Protein AF-A0A6V8H2H2-F1 (afdb_monomer)

InterPro domains:
  IPR002872 Proline dehydrogenase domain [PF01619] (5-237)
  IPR015659 Proline oxidase family [PTHR13914] (4-252)
  IPR029041 FAD-linked oxidoreductase-like [SSF51730] (5-253)

Nearest PDB structures (foldseek):
  4nmc-assembly1_B  TM=8.333E-01  e=9.937E-09  Geobacter sulfurreducens PCA
  4nm9-assembly1_A  TM=7.254E-01  e=2.121E-08  Geobacter sulfurreducens PCA
  5ur2-assembly2_C  TM=7.746E-01  e=1.097E-07  Bdellovibrio bacteriovorus HD100
  4q73-assembly1_A-2  TM=7.259E-01  e=1.937E-07  Bradyrhizobium diazoefficiens USDA 110
  6bsn-assembly1_B-2  TM=7.241E-01  e=1.211E-06  Bradyrhizobium diazoefficiens USDA 110

Solvent-accessible surface area (backbone atoms only — not comparable to full-atom values): 14218 Å² total; per-residue (Å²): 111,67,71,64,49,51,52,51,49,53,53,24,62,79,64,76,40,73,46,77,46,83,67,70,55,78,93,53,33,67,64,50,51,59,52,45,53,54,51,26,50,64,49,5,53,76,36,82,82,39,47,36,32,26,46,42,45,39,28,32,33,71,56,37,41,58,53,51,22,45,52,40,25,52,23,52,76,72,66,26,17,34,27,39,27,42,32,52,69,88,50,78,92,76,49,67,71,87,54,34,50,93,48,70,67,55,22,50,50,41,41,49,38,40,48,51,22,63,57,72,31,30,55,47,95,58,26,47,61,33,94,77,29,90,53,72,69,46,48,60,60,47,26,40,33,47,42,59,81,51,62,65,60,51,50,55,56,47,50,54,50,43,50,32,51,76,67,70,47,86,74,56,58,62,34,42,30,33,52,62,95,46,62,58,65,55,58,49,35,57,70,74,31,63,98,61,97,68,53,56,85,68,45,81,70,46,76,44,68,52,75,89,84,75,55,70,79,78,39,43,70,60,52,52,52,48,55,60,51,51,65,74,36,60,72,54,53,57,55,54,49,50,52,50,51,52,52,51,50,52,56,66,64,67,75,112

pLDDT: mean 90.63, std 11.07, range [40.38, 98.81]

Mean predicted aligned error: 5.54 Å

Organism: Talaromyces pinophilus (NCBI:txid128442)

Sequence (256 aa):
MDAAITKACDAALAKSARLLVDAEEQAVQPGIDDWVMRYQKYCNSQSPGHATMYLTYQAYLKSTPATIAKHLAMAERDGYTLGVKLVRGAYMKIEPRHIIWDVKEDTDACYDGVVEALLTRRYNDMLRPAPESLNKEQVPSVNAIIATHNRDSVQKAHQIRVQQAVNNEPRIELAYAQLQGMADEISCELIQGFSDDKTTAIEQPNVYKLLTWGSVQECMGFLYRRALENTEAVTRTKDSRSAMYAELWRRITRQN

Secondary structure (DSSP, 8-state):
-HHHHHHHHHHHHHTT--EEEPP--TTTHHHHHHHHHHHHHHHHTTSTT--SEEEEEETTBTTHHHHHHHHHHHHHHHT-PEEEEEE--S-TTTS-GGGB-SSHHHHHHHHHHHHHHHHHTB--SSSPPPTT-S-SSB--SEEEEEE---HHHHHHHHHHHHHHHHTT-----EEEEEETTSSHHHHHHHHH-SSSTTSTTT----EEEE---S-HHHHHHHHHHHHHHHHHGGGHHHHHHHHHHHHHHHHHHTT-

Structure (mmCIF, N/CA/C/O backbone):
data_AF-A0A6V8H2H2-F1
#
_entry.id   AF-A0A6V8H2H2-F1
#
loop_
_atom_site.group_PDB
_atom_site.id
_atom_site.type_symbol
_atom_site.label_atom_id
_atom_site.label_alt_id
_atom_site.label_comp_id
_atom_site.label_asym_id
_atom_site.label_entity_id
_atom_site.label_seq_id
_atom_site.pdbx_PDB_ins_code
_atom_site.Cartn_x
_atom_site.Cartn_y
_atom_site.Cartn_z
_atom_site.occupancy
_atom_site.B_iso_or_equiv
_atom_site.auth_seq_id
_atom_site.auth_comp_id
_atom_site.auth_asym_id
_atom_site.auth_atom_id
_atom_site.pdbx_PDB_model_num
ATOM 1 N N . MET A 1 1 ? -4.331 -24.408 7.540 1.00 78.06 1 MET A N 1
ATOM 2 C CA . MET A 1 1 ? -3.738 -23.095 7.214 1.00 78.06 1 MET A CA 1
ATOM 3 C C . MET A 1 1 ? -4.269 -22.034 8.169 1.00 78.06 1 MET A C 1
ATOM 5 O O . MET A 1 1 ? -3.469 -21.475 8.902 1.00 78.06 1 MET A O 1
ATOM 9 N N . ASP A 1 2 ? -5.589 -21.873 8.286 1.00 90.38 2 ASP A N 1
ATOM 10 C CA . ASP A 1 2 ? -6.2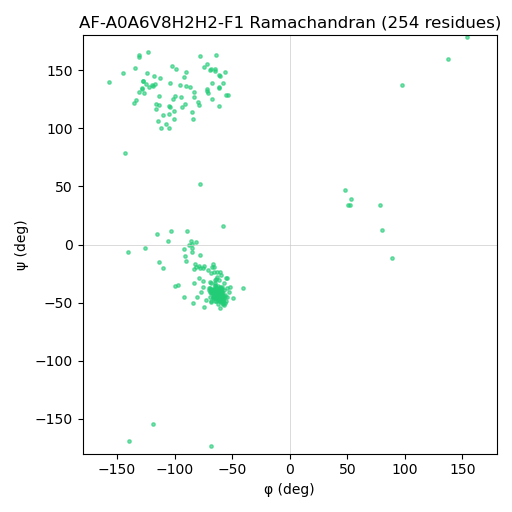32 -20.853 9.136 1.00 90.38 2 ASP A CA 1
ATOM 11 C C . ASP A 1 2 ? -5.719 -20.780 10.582 1.00 90.38 2 ASP A C 1
ATOM 13 O O . ASP A 1 2 ? -5.371 -19.699 11.041 1.00 90.38 2 ASP A O 1
ATOM 17 N N . ALA A 1 3 ? -5.564 -21.912 11.278 1.00 93.44 3 ALA A N 1
ATOM 18 C CA . ALA A 1 3 ? -5.065 -21.920 12.659 1.00 93.44 3 ALA A CA 1
ATOM 19 C C . ALA A 1 3 ? -3.651 -21.321 12.813 1.00 93.44 3 ALA A C 1
ATOM 21 O O . ALA A 1 3 ? -3.367 -20.632 13.791 1.00 93.44 3 ALA A O 1
ATOM 22 N N . ALA A 1 4 ? -2.757 -21.559 11.846 1.00 94.12 4 ALA A N 1
ATOM 23 C CA . ALA A 1 4 ? -1.402 -21.005 11.879 1.00 94.12 4 ALA A CA 1
ATOM 24 C C . ALA A 1 4 ? -1.410 -19.484 11.674 1.00 94.12 4 ALA A C 1
ATOM 26 O O . ALA A 1 4 ? -0.591 -18.767 12.242 1.00 94.12 4 ALA A O 1
ATOM 27 N N . ILE A 1 5 ? -2.363 -19.004 10.883 1.00 93.38 5 ILE A N 1
ATOM 28 C CA . ILE A 1 5 ? -2.481 -17.607 10.484 1.00 93.38 5 ILE A CA 1
ATOM 29 C C . ILE A 1 5 ? -3.137 -16.815 11.599 1.00 93.38 5 ILE A C 1
ATOM 31 O O . ILE A 1 5 ? -2.592 -15.795 11.995 1.00 93.38 5 ILE A O 1
ATOM 35 N N . THR A 1 6 ? -4.212 -17.333 12.195 1.00 95.31 6 THR A N 1
ATOM 36 C CA . THR A 1 6 ? -4.788 -16.765 13.418 1.00 95.31 6 THR A CA 1
ATOM 37 C C . THR A 1 6 ? -3.727 -16.660 14.512 1.00 95.31 6 THR A C 1
ATOM 39 O O . THR A 1 6 ? -3.555 -15.592 15.084 1.00 95.31 6 THR A O 1
ATOM 42 N N . LYS A 1 7 ? -2.907 -17.702 14.715 1.00 97.00 7 LYS A N 1
ATOM 43 C CA . LYS A 1 7 ? -1.787 -17.643 15.666 1.00 97.00 7 LYS A CA 1
ATOM 44 C C . LYS A 1 7 ? -0.779 -16.531 15.333 1.00 97.00 7 LYS A C 1
ATOM 46 O O . LYS A 1 7 ? -0.255 -15.895 16.246 1.00 97.00 7 LYS A O 1
ATOM 51 N N . ALA A 1 8 ? -0.486 -16.298 14.053 1.00 96.19 8 ALA A N 1
ATOM 52 C CA . ALA A 1 8 ? 0.382 -15.202 13.624 1.00 96.19 8 ALA A CA 1
ATOM 53 C C . ALA A 1 8 ? -0.271 -13.827 13.853 1.00 96.19 8 ALA A C 1
ATOM 55 O O . ALA A 1 8 ? 0.397 -12.920 14.346 1.00 96.19 8 ALA A O 1
ATOM 56 N N . CYS A 1 9 ? -1.566 -13.689 13.558 1.00 96.56 9 CYS A N 1
ATOM 57 C CA . CYS A 1 9 ? -2.370 -12.500 13.840 1.00 96.56 9 CYS A CA 1
ATOM 58 C C . CYS A 1 9 ? -2.370 -12.163 15.334 1.00 96.56 9 CYS A C 1
ATOM 60 O O . CYS A 1 9 ? -2.021 -11.046 15.704 1.00 96.56 9 CYS A O 1
ATOM 62 N N . ASP A 1 10 ? -2.668 -13.137 16.192 1.00 96.81 10 ASP A N 1
ATOM 63 C CA . ASP A 1 10 ? -2.703 -12.957 17.646 1.00 96.81 10 ASP A CA 1
ATOM 64 C C . ASP A 1 10 ? -1.325 -12.558 18.187 1.00 96.81 10 ASP A C 1
ATOM 66 O O . ASP A 1 10 ? -1.202 -11.646 19.006 1.00 96.81 10 ASP A O 1
ATOM 70 N N . ALA A 1 11 ? -0.258 -13.192 17.688 1.00 97.62 11 ALA A N 1
ATOM 71 C CA . ALA A 1 11 ? 1.107 -12.836 18.058 1.00 97.62 11 ALA A CA 1
ATOM 72 C C . ALA A 1 11 ? 1.495 -11.424 17.589 1.00 97.62 11 ALA A C 1
ATOM 74 O O . ALA A 1 11 ? 2.243 -10.741 18.290 1.00 97.62 11 ALA A O 1
ATOM 75 N N . ALA A 1 12 ? 1.014 -10.992 16.421 1.00 97.00 12 ALA A N 1
ATOM 76 C CA . ALA A 1 12 ? 1.257 -9.652 15.905 1.00 97.00 12 ALA A CA 1
ATOM 77 C C . ALA A 1 12 ? 0.521 -8.593 16.732 1.00 97.00 12 ALA A C 1
ATOM 79 O O . ALA A 1 12 ? 1.145 -7.618 17.145 1.00 97.00 12 ALA A O 1
ATOM 80 N N . LEU A 1 13 ? -0.753 -8.831 17.058 1.00 95.94 13 LEU A N 1
ATOM 81 C CA . LEU A 1 13 ? -1.551 -7.973 17.936 1.00 95.94 13 LEU A CA 1
ATOM 82 C C . LEU A 1 13 ? -0.902 -7.833 19.318 1.00 95.94 13 LEU A C 1
ATOM 84 O O . LEU A 1 13 ? -0.666 -6.720 19.777 1.00 95.94 13 LEU A O 1
ATOM 88 N N . ALA A 1 14 ? -0.519 -8.950 19.945 1.00 96.69 14 ALA A N 1
ATOM 89 C CA . ALA A 1 14 ? 0.102 -8.952 21.271 1.00 96.69 14 ALA A CA 1
ATOM 90 C C . ALA A 1 14 ? 1.457 -8.221 21.325 1.00 96.69 14 ALA A C 1
ATOM 92 O O . ALA A 1 14 ? 1.886 -7.791 22.394 1.00 96.69 14 ALA A O 1
ATOM 93 N N . LYS A 1 15 ? 2.151 -8.106 20.186 1.00 96.38 15 LYS A N 1
ATOM 94 C CA . LYS A 1 15 ? 3.469 -7.461 20.074 1.00 96.38 15 LYS A CA 1
ATOM 95 C C . LYS A 1 15 ? 3.419 -6.090 19.402 1.00 96.38 15 LYS A C 1
ATOM 97 O O . LYS A 1 15 ? 4.479 -5.521 19.150 1.00 96.38 15 LYS A O 1
ATOM 102 N N . SER A 1 16 ? 2.231 -5.593 19.055 1.00 93.25 16 SER A N 1
ATOM 103 C CA . SER A 1 16 ? 2.058 -4.391 18.229 1.00 93.25 16 SER A CA 1
ATOM 104 C C . SER A 1 16 ? 2.888 -4.430 16.934 1.00 93.25 16 SER A C 1
ATOM 106 O O . SER A 1 16 ? 3.408 -3.414 16.473 1.00 93.25 16 SER A O 1
ATOM 108 N N . ALA A 1 17 ? 3.051 -5.622 16.354 1.00 94.81 17 ALA A N 1
ATOM 109 C CA . ALA A 1 17 ? 3.764 -5.828 15.101 1.00 94.81 17 ALA A CA 1
ATOM 110 C C . ALA A 1 17 ? 2.799 -5.718 13.916 1.00 94.81 17 ALA A C 1
ATOM 112 O O . ALA A 1 17 ? 1.632 -6.087 14.018 1.00 94.81 17 ALA A O 1
ATOM 113 N N . ARG A 1 18 ? 3.296 -5.249 12.768 1.00 95.38 18 ARG A N 1
ATOM 114 C CA . ARG A 1 18 ? 2.511 -5.170 11.530 1.00 95.38 18 ARG A CA 1
ATOM 115 C C . ARG A 1 18 ? 2.745 -6.407 10.664 1.00 95.38 18 ARG A C 1
ATOM 117 O O . ARG A 1 18 ? 3.883 -6.840 10.496 1.00 95.38 18 ARG A O 1
ATOM 124 N N . LEU A 1 19 ? 1.675 -6.945 10.088 1.00 96.88 19 LEU A N 1
ATOM 125 C CA . LEU A 1 19 ? 1.700 -8.041 9.123 1.00 96.88 19 LEU A CA 1
ATOM 126 C C . LEU A 1 19 ? 1.459 -7.478 7.725 1.00 96.88 19 LEU A C 1
ATOM 128 O O . LEU A 1 19 ? 0.411 -6.893 7.456 1.00 96.88 19 LEU A O 1
ATOM 132 N N . LEU A 1 20 ? 2.435 -7.653 6.839 1.00 96.12 20 LEU A N 1
ATOM 133 C CA . LEU A 1 20 ? 2.373 -7.175 5.461 1.00 96.12 20 LEU A CA 1
ATOM 134 C C . LEU A 1 20 ? 2.237 -8.385 4.549 1.00 96.12 20 LEU A C 1
ATOM 136 O O . LEU A 1 20 ? 3.177 -9.170 4.445 1.00 96.12 20 LEU A O 1
ATOM 140 N N . VAL A 1 21 ? 1.078 -8.546 3.916 1.00 96.44 21 VAL A N 1
ATOM 141 C CA . VAL A 1 21 ? 0.869 -9.643 2.968 1.00 96.44 21 VAL A CA 1
ATOM 142 C C . VAL A 1 21 ? 1.254 -9.156 1.584 1.00 96.44 21 VAL A C 1
ATOM 144 O O . VAL A 1 21 ? 0.740 -8.137 1.114 1.00 96.44 21 VAL A O 1
ATOM 147 N N . ASP A 1 22 ? 2.213 -9.838 0.968 1.00 94.69 22 ASP A N 1
ATOM 148 C CA . ASP A 1 22 ? 2.686 -9.498 -0.367 1.00 94.69 22 ASP A CA 1
ATOM 149 C C . ASP A 1 22 ? 1.621 -9.791 -1.423 1.00 94.69 22 ASP A C 1
ATOM 151 O O . ASP A 1 22 ? 0.773 -10.668 -1.271 1.00 94.69 22 ASP A O 1
ATOM 155 N N . ALA A 1 23 ? 1.672 -9.002 -2.490 1.00 96.12 23 ALA A N 1
ATOM 156 C CA . ALA A 1 23 ? 0.897 -9.250 -3.688 1.00 96.12 23 ALA A CA 1
ATOM 157 C C . ALA A 1 23 ? 1.735 -10.092 -4.657 1.00 96.12 23 ALA A C 1
ATOM 159 O O . ALA A 1 23 ? 2.955 -9.910 -4.746 1.00 96.12 23 ALA A O 1
ATOM 160 N N . GLU A 1 24 ? 1.075 -10.984 -5.380 1.00 95.25 24 GLU A N 1
ATOM 161 C CA . GLU A 1 24 ? 1.670 -11.894 -6.360 1.00 95.25 24 GLU A CA 1
ATOM 162 C C . GLU A 1 24 ? 1.075 -11.631 -7.753 1.00 95.25 24 GLU A C 1
ATOM 164 O O . GLU A 1 24 ? 0.666 -10.503 -8.050 1.00 95.25 24 GLU A O 1
ATOM 169 N N . GLU A 1 25 ? 1.075 -12.620 -8.643 1.00 95.12 25 GLU A N 1
ATOM 170 C CA . GLU A 1 25 ? 0.453 -12.488 -9.958 1.00 95.12 25 GLU A CA 1
ATOM 171 C C . GLU A 1 25 ? -1.069 -12.316 -9.859 1.00 95.12 25 GLU A C 1
ATOM 173 O O . GLU A 1 25 ? -1.741 -12.902 -9.001 1.00 95.12 25 GLU A O 1
ATOM 178 N N . GLN A 1 26 ? -1.657 -11.587 -10.808 1.00 95.94 26 GLN A N 1
ATOM 179 C CA . GLN A 1 26 ? -3.096 -11.324 -10.836 1.00 95.94 26 GLN A CA 1
ATOM 180 C C . GLN A 1 26 ? -3.933 -12.608 -10.939 1.00 95.94 26 GLN A C 1
ATOM 182 O O . GLN A 1 26 ? -5.086 -12.629 -10.512 1.00 95.94 26 GLN A O 1
ATOM 187 N N . ALA A 1 27 ? -3.359 -13.695 -11.461 1.00 95.75 27 ALA A N 1
ATOM 188 C CA . ALA A 1 27 ? -4.009 -15.002 -11.521 1.00 95.75 27 ALA A CA 1
ATOM 189 C C . ALA A 1 27 ? -4.362 -15.572 -10.132 1.00 95.75 27 ALA A C 1
ATOM 191 O O . ALA A 1 27 ? -5.345 -16.303 -10.011 1.00 95.75 27 ALA A O 1
ATOM 192 N N . VAL A 1 28 ? -3.586 -15.241 -9.092 1.00 96.19 28 VAL A N 1
ATOM 193 C CA . VAL A 1 28 ? -3.800 -15.714 -7.711 1.00 96.19 28 VAL A CA 1
ATOM 194 C C . VAL A 1 28 ? -4.258 -14.605 -6.764 1.00 96.19 28 VAL A C 1
ATOM 196 O O . VAL A 1 28 ? -4.863 -14.896 -5.729 1.00 96.19 28 VAL A O 1
ATOM 199 N N . GLN A 1 29 ? -4.028 -13.341 -7.130 1.00 97.19 29 GLN A N 1
ATOM 200 C CA . GLN A 1 29 ? -4.295 -12.180 -6.283 1.00 97.19 29 GLN A CA 1
ATOM 201 C C . GLN A 1 29 ? -5.723 -12.117 -5.711 1.00 97.19 29 GLN A C 1
ATOM 203 O O . GLN A 1 29 ? -5.832 -11.850 -4.520 1.00 97.19 29 GLN A O 1
ATOM 208 N N . PRO A 1 30 ? -6.814 -12.434 -6.444 1.00 96.38 30 PRO A N 1
ATOM 209 C CA . PRO A 1 30 ? -8.162 -12.406 -5.866 1.00 96.38 30 PRO A CA 1
ATOM 210 C C . PRO A 1 30 ? -8.336 -13.335 -4.655 1.00 96.38 30 PRO A C 1
ATOM 212 O O . PRO A 1 30 ? -9.010 -12.981 -3.691 1.00 96.38 30 PRO A O 1
ATOM 215 N N . GLY A 1 31 ? -7.694 -14.509 -4.676 1.00 96.94 31 GLY A N 1
ATOM 216 C CA . GLY A 1 31 ? -7.726 -15.440 -3.546 1.00 96.94 31 GLY A CA 1
ATOM 217 C C . GLY A 1 31 ? -6.937 -14.922 -2.343 1.00 96.94 31 GLY A C 1
ATOM 218 O O . GLY A 1 31 ? -7.371 -15.092 -1.203 1.00 96.94 31 GLY A O 1
ATOM 219 N N . ILE A 1 32 ? -5.806 -14.254 -2.598 1.00 96.88 32 ILE A N 1
ATOM 220 C CA . ILE A 1 32 ? -5.022 -13.568 -1.564 1.00 96.88 32 ILE A CA 1
ATOM 221 C C . ILE A 1 32 ? -5.851 -12.422 -0.975 1.00 96.88 32 ILE A C 1
ATOM 223 O O . ILE A 1 32 ? -5.988 -12.349 0.240 1.00 96.88 32 ILE A O 1
ATOM 227 N N . ASP A 1 33 ? -6.456 -11.578 -1.809 1.00 97.31 33 ASP A N 1
ATOM 228 C CA . ASP A 1 33 ? -7.261 -10.428 -1.396 1.00 97.31 33 ASP A CA 1
ATOM 229 C C . ASP A 1 33 ? -8.412 -10.848 -0.475 1.00 97.31 33 ASP A C 1
ATOM 231 O O . ASP A 1 33 ? -8.523 -10.333 0.638 1.00 97.31 33 ASP A O 1
ATOM 235 N N . ASP A 1 34 ? -9.228 -11.826 -0.881 1.00 96.38 34 ASP A N 1
ATOM 236 C CA . ASP A 1 34 ? -10.355 -12.323 -0.079 1.00 96.38 34 ASP A CA 1
ATOM 237 C C . ASP A 1 34 ? -9.898 -12.857 1.286 1.00 96.38 34 ASP A C 1
ATOM 239 O O . ASP A 1 34 ? -10.533 -12.630 2.326 1.00 96.38 34 ASP A O 1
ATOM 243 N N . TRP A 1 35 ? -8.772 -13.568 1.290 1.00 95.50 35 TRP A N 1
ATOM 244 C CA . TRP A 1 35 ? -8.181 -14.122 2.496 1.00 95.50 35 TRP A CA 1
ATOM 245 C C . TRP A 1 35 ? -7.642 -13.016 3.411 1.00 95.50 35 TRP A C 1
ATOM 247 O O . TRP A 1 35 ? -8.008 -12.964 4.587 1.00 95.50 35 TRP A O 1
ATOM 257 N N . VAL A 1 36 ? -6.863 -12.071 2.883 1.00 96.94 36 VAL A N 1
ATOM 258 C CA . VAL A 1 36 ? -6.331 -10.941 3.655 1.00 96.94 36 VAL A CA 1
ATOM 259 C C . VAL A 1 36 ? -7.453 -10.058 4.178 1.00 96.94 36 VAL A C 1
ATOM 261 O O . VAL A 1 36 ? -7.400 -9.649 5.331 1.00 96.94 36 VAL A O 1
ATOM 264 N N . MET A 1 37 ? -8.505 -9.796 3.402 1.00 97.75 37 MET A N 1
ATOM 265 C CA . MET A 1 37 ? -9.630 -8.975 3.853 1.00 97.75 37 MET A CA 1
ATOM 266 C C . MET A 1 37 ? -10.344 -9.584 5.066 1.00 97.75 37 MET A C 1
ATOM 268 O O . MET A 1 37 ? -10.685 -8.858 6.003 1.00 97.75 37 MET A O 1
ATOM 272 N N . ARG A 1 38 ? -10.480 -10.917 5.119 1.00 96.75 38 ARG A N 1
ATOM 273 C CA . ARG A 1 38 ? -10.995 -11.627 6.301 1.00 96.75 38 ARG A CA 1
ATOM 274 C C . ARG A 1 38 ? -10.124 -11.389 7.538 1.00 96.75 38 ARG A C 1
ATOM 276 O O . ARG A 1 38 ? -10.653 -11.083 8.607 1.00 96.75 38 ARG A O 1
ATOM 283 N N . TYR A 1 39 ? -8.805 -11.515 7.404 1.00 96.75 39 TYR A N 1
ATOM 284 C CA . TYR A 1 39 ? -7.880 -11.360 8.532 1.00 96.75 39 TYR A CA 1
ATOM 285 C C . TYR A 1 39 ? -7.610 -9.899 8.901 1.00 96.75 39 TYR A C 1
ATOM 287 O O . TYR A 1 39 ? -7.414 -9.606 10.075 1.00 96.75 39 TYR A O 1
ATOM 295 N N . GLN A 1 40 ? -7.691 -8.961 7.957 1.00 96.69 40 GLN A N 1
ATOM 296 C CA . GLN A 1 40 ? -7.687 -7.531 8.262 1.00 96.69 40 GLN A CA 1
ATOM 297 C C . GLN A 1 40 ? -8.891 -7.157 9.108 1.00 96.69 40 GLN A C 1
ATOM 299 O O . GLN A 1 40 ? -8.716 -6.466 10.105 1.00 96.69 40 GLN A O 1
ATOM 304 N N . LYS A 1 41 ? -10.089 -7.657 8.779 1.00 97.00 41 LYS A N 1
ATOM 305 C CA . LYS A 1 41 ? -11.254 -7.469 9.646 1.00 97.00 41 LYS A CA 1
ATOM 306 C C . LYS A 1 41 ? -10.993 -8.043 11.040 1.00 97.00 41 LYS A C 1
ATOM 308 O O . LYS A 1 41 ? -11.224 -7.349 12.022 1.00 97.00 41 LYS A O 1
ATOM 313 N N . TYR A 1 42 ? -10.475 -9.269 11.141 1.00 96.25 42 TYR A N 1
ATOM 314 C CA . TYR A 1 42 ? -10.158 -9.894 12.432 1.00 96.25 42 TYR A CA 1
ATOM 315 C C . TYR A 1 42 ? -9.153 -9.080 13.266 1.00 96.25 42 TYR A C 1
ATOM 317 O O . TYR A 1 42 ? -9.414 -8.806 14.435 1.00 96.25 42 TYR A O 1
ATOM 325 N N . CYS A 1 43 ? -8.026 -8.673 12.680 1.00 96.56 43 CYS A N 1
ATOM 326 C CA . CYS A 1 43 ? -6.969 -7.949 13.384 1.00 96.56 43 CYS A CA 1
ATOM 327 C C . CYS A 1 43 ? -7.353 -6.493 13.661 1.00 96.56 43 CYS A C 1
ATOM 329 O O . CYS A 1 43 ? -7.303 -6.033 14.796 1.00 96.56 43 CYS A O 1
ATOM 331 N N . ASN A 1 44 ? -7.746 -5.757 12.622 1.00 97.19 44 ASN A N 1
ATOM 332 C CA . ASN A 1 44 ? -7.855 -4.301 12.682 1.00 97.19 44 ASN A CA 1
ATOM 333 C C . ASN A 1 44 ? -9.140 -3.847 13.399 1.00 97.19 44 ASN A C 1
ATOM 335 O O . ASN A 1 44 ? -9.195 -2.721 13.884 1.00 97.19 44 ASN A O 1
ATOM 339 N N . SER A 1 45 ? -10.156 -4.713 13.544 1.00 95.94 45 SER A N 1
ATOM 340 C CA . SER A 1 45 ? -11.325 -4.407 14.396 1.00 95.94 45 SER A CA 1
ATOM 341 C C . SER A 1 45 ? -10.970 -4.342 15.887 1.00 95.94 45 SER A C 1
ATOM 343 O O . SER A 1 45 ? -11.718 -3.766 16.670 1.00 95.94 45 SER A O 1
ATOM 345 N N . GLN A 1 46 ? -9.839 -4.924 16.298 1.00 93.88 46 GLN A N 1
ATOM 346 C CA . GLN A 1 46 ? -9.390 -4.926 17.695 1.00 93.88 46 GLN A CA 1
ATOM 347 C C . GLN A 1 46 ? -8.611 -3.656 18.066 1.00 93.88 46 GLN A C 1
ATOM 349 O O . GLN A 1 46 ? -8.254 -3.465 19.226 1.00 93.88 46 GLN A O 1
ATOM 354 N N . SER A 1 47 ? -8.312 -2.781 17.101 1.00 90.12 47 SER A N 1
ATOM 355 C CA . SER A 1 47 ? -7.540 -1.553 17.321 1.00 90.12 47 SER A CA 1
ATOM 356 C C . SER A 1 47 ? -8.082 -0.411 16.454 1.00 90.12 47 SER A C 1
ATOM 358 O O . SER A 1 47 ? -7.506 -0.100 15.412 1.00 90.12 47 SER A O 1
ATOM 360 N N . PRO A 1 48 ? -9.200 0.229 16.852 1.00 90.00 48 PRO A N 1
ATOM 361 C CA . PRO A 1 48 ? -9.804 1.311 16.079 1.00 90.00 48 PRO A CA 1
ATOM 362 C C . PRO A 1 48 ? -8.801 2.425 15.752 1.00 90.00 48 PRO A C 1
ATOM 364 O O . PRO A 1 48 ? -8.128 2.939 16.641 1.00 90.00 48 PRO A O 1
ATOM 367 N N . GLY A 1 49 ? -8.711 2.807 14.476 1.00 92.88 49 GLY A N 1
ATOM 368 C CA . GLY A 1 49 ? -7.770 3.826 13.995 1.00 92.88 49 GLY A CA 1
ATOM 369 C C . GLY A 1 49 ? -6.394 3.288 13.589 1.00 92.88 49 GLY A C 1
ATOM 370 O O . GLY A 1 49 ? -5.653 4.014 12.922 1.00 92.88 49 GLY A O 1
ATOM 371 N N . HIS A 1 50 ? -6.088 2.028 13.916 1.00 94.94 50 HIS A N 1
ATOM 372 C CA . HIS A 1 50 ? -4.806 1.384 13.652 1.00 94.94 50 HIS A CA 1
ATOM 373 C C . HIS A 1 50 ? -4.978 0.121 12.797 1.00 94.94 50 HIS A C 1
ATOM 375 O O . HIS A 1 50 ? -5.840 -0.721 13.046 1.00 94.94 50 HIS A O 1
ATOM 381 N N . ALA A 1 51 ? -4.119 -0.049 11.797 1.00 96.94 51 ALA A N 1
ATOM 382 C CA . ALA A 1 51 ? -4.028 -1.280 11.027 1.00 96.94 51 ALA A CA 1
ATOM 383 C C . ALA A 1 51 ? -2.832 -2.117 11.492 1.00 96.94 51 ALA A C 1
ATOM 385 O O . ALA A 1 51 ? -1.682 -1.664 11.485 1.00 96.94 51 ALA A O 1
ATOM 386 N N . THR A 1 52 ? -3.112 -3.370 11.847 1.00 97.19 52 THR A N 1
ATOM 387 C CA . THR A 1 52 ? -2.117 -4.403 12.150 1.00 97.19 52 THR A CA 1
ATOM 388 C C . THR A 1 52 ? -1.781 -5.193 10.895 1.00 97.19 52 THR A C 1
ATOM 390 O O . THR A 1 52 ? -0.609 -5.426 10.616 1.00 97.19 52 THR A O 1
ATOM 393 N N . MET A 1 53 ? -2.789 -5.592 10.118 1.00 97.62 53 MET A N 1
ATOM 394 C CA . MET A 1 53 ? -2.592 -6.293 8.852 1.00 97.62 53 MET A CA 1
ATOM 395 C C . MET A 1 53 ? -2.819 -5.350 7.671 1.00 97.62 53 MET A C 1
ATOM 397 O O . MET A 1 53 ? -3.741 -4.534 7.706 1.00 97.62 53 MET A O 1
ATOM 401 N N . TYR A 1 54 ? -1.961 -5.483 6.657 1.00 98.44 54 TYR A N 1
ATOM 402 C CA . TYR A 1 54 ? -1.955 -4.689 5.432 1.00 98.44 54 TYR A CA 1
ATOM 403 C C . TYR A 1 54 ? -1.982 -5.605 4.211 1.00 98.44 54 TYR A C 1
ATOM 405 O O . TYR A 1 54 ? -1.146 -6.507 4.084 1.00 98.44 54 TYR A O 1
ATOM 413 N N . LEU A 1 55 ? -2.895 -5.314 3.287 1.00 98.50 55 LEU A N 1
ATOM 414 C CA . LEU A 1 55 ? -2.911 -5.890 1.947 1.00 98.50 55 LEU A CA 1
ATOM 415 C C . LEU A 1 55 ? -2.019 -5.069 1.012 1.00 98.50 55 LEU A C 1
ATOM 417 O O . LEU A 1 55 ? -2.081 -3.837 1.015 1.00 98.50 55 LEU A O 1
ATOM 421 N N . THR A 1 56 ? -1.204 -5.744 0.201 1.00 98.62 56 THR A N 1
ATOM 422 C CA . THR A 1 56 ? -0.421 -5.083 -0.845 1.00 98.62 56 THR A CA 1
ATOM 423 C C . THR A 1 56 ? -1.262 -4.881 -2.108 1.00 98.62 56 THR A C 1
ATOM 425 O O . THR A 1 56 ? -1.798 -5.834 -2.657 1.00 98.62 56 THR A O 1
ATOM 428 N N . TYR A 1 57 ? -1.329 -3.649 -2.606 1.00 98.75 57 TYR A N 1
ATOM 429 C CA . TYR A 1 57 ? -1.990 -3.273 -3.855 1.00 98.75 57 TYR A CA 1
ATOM 430 C C . TYR A 1 57 ? -0.957 -2.817 -4.879 1.00 98.75 57 TYR A C 1
ATOM 432 O O . TYR A 1 57 ? 0.020 -2.146 -4.532 1.00 98.75 57 TYR A O 1
ATOM 440 N N . GLN A 1 58 ? -1.186 -3.147 -6.148 1.00 98.56 58 GLN A N 1
ATOM 441 C CA . GLN A 1 58 ? -0.214 -2.924 -7.213 1.00 98.56 58 GLN A CA 1
ATOM 442 C C . GLN A 1 58 ? -0.735 -1.893 -8.230 1.00 98.56 58 GLN A C 1
ATOM 444 O O . GLN A 1 58 ? -1.618 -2.187 -9.033 1.00 98.56 58 GLN A O 1
ATOM 449 N N . ALA A 1 59 ? -0.196 -0.675 -8.212 1.00 98.50 59 ALA A N 1
ATOM 450 C CA . ALA A 1 59 ? -0.700 0.465 -8.987 1.00 98.50 59 ALA A CA 1
ATOM 451 C C . ALA A 1 59 ? -0.564 0.323 -10.515 1.00 98.50 59 ALA A C 1
ATOM 453 O O . ALA A 1 59 ? -1.232 1.041 -11.251 1.00 98.50 59 ALA A O 1
ATOM 454 N N . TYR A 1 60 ? 0.262 -0.604 -11.004 1.00 97.81 60 TYR A N 1
ATOM 455 C CA . TYR A 1 60 ? 0.374 -0.913 -12.433 1.00 97.81 60 TYR A CA 1
ATOM 456 C C . TYR A 1 60 ? -0.897 -1.525 -13.040 1.00 97.81 60 TYR A C 1
ATOM 458 O O . TYR A 1 60 ? -1.056 -1.481 -14.259 1.00 97.81 60 TYR A O 1
ATOM 466 N N . LEU A 1 61 ? -1.795 -2.085 -12.219 1.00 98.38 61 LEU A N 1
ATOM 467 C CA . LEU A 1 61 ? -3.072 -2.636 -12.668 1.00 98.38 61 LEU A CA 1
ATOM 468 C C . LEU A 1 61 ? -4.109 -1.521 -12.792 1.00 98.38 61 LEU A C 1
ATOM 470 O O . LEU A 1 61 ? -4.356 -0.779 -11.838 1.00 98.38 61 LEU A O 1
ATOM 474 N N . LYS A 1 62 ? -4.808 -1.488 -13.930 1.00 98.44 62 LYS A N 1
ATOM 475 C CA . LYS A 1 62 ? -5.911 -0.548 -14.195 1.00 98.44 62 LYS A CA 1
ATOM 476 C C . LYS A 1 62 ? -7.062 -0.695 -13.186 1.00 98.44 62 LYS A C 1
ATOM 478 O O . LYS A 1 62 ? -7.792 0.258 -12.934 1.00 98.44 62 LYS A O 1
ATOM 483 N N . SER A 1 63 ? -7.223 -1.878 -12.587 1.00 98.06 63 SER A N 1
ATOM 484 C CA . SER A 1 63 ? -8.280 -2.181 -11.612 1.00 98.06 63 SER A CA 1
ATOM 485 C C . SER A 1 63 ? -7.975 -1.730 -10.182 1.00 98.06 63 SER A C 1
ATOM 487 O O . SER A 1 63 ? -8.896 -1.661 -9.372 1.00 98.06 63 SER A O 1
ATOM 489 N N . THR A 1 64 ? -6.716 -1.429 -9.846 1.00 98.62 64 THR A N 1
ATOM 490 C CA . THR A 1 64 ? -6.291 -1.206 -8.454 1.00 98.62 64 THR A CA 1
ATOM 491 C C . THR A 1 64 ? -7.080 -0.118 -7.724 1.00 98.62 64 THR A C 1
ATOM 493 O O . THR A 1 64 ? -7.512 -0.388 -6.601 1.00 98.62 64 THR A O 1
ATOM 496 N N . PRO A 1 65 ? -7.350 1.066 -8.310 1.00 98.69 65 PRO A N 1
ATOM 497 C CA . PRO A 1 65 ? -8.150 2.073 -7.618 1.00 98.69 65 PRO A CA 1
ATOM 498 C C . PRO A 1 65 ? -9.564 1.586 -7.278 1.00 98.69 65 PRO A C 1
ATOM 500 O O . PRO A 1 65 ? -10.037 1.803 -6.165 1.00 98.69 65 PRO A O 1
ATOM 503 N N . ALA A 1 66 ? -10.214 0.856 -8.191 1.00 98.50 66 ALA A N 1
ATOM 504 C CA . ALA A 1 66 ? -11.540 0.291 -7.952 1.00 98.50 66 ALA A CA 1
ATOM 505 C C . ALA A 1 66 ? -11.517 -0.793 -6.858 1.00 98.50 66 ALA A C 1
ATOM 507 O O . ALA A 1 66 ? -12.406 -0.828 -6.007 1.00 98.50 66 ALA A O 1
ATOM 508 N N . THR A 1 67 ? -10.482 -1.640 -6.832 1.00 98.56 67 THR A N 1
ATOM 509 C CA . THR A 1 67 ? -10.301 -2.642 -5.770 1.00 98.56 67 THR A CA 1
ATOM 510 C C . THR A 1 67 ? -10.111 -1.980 -4.404 1.00 98.56 67 THR A C 1
ATOM 512 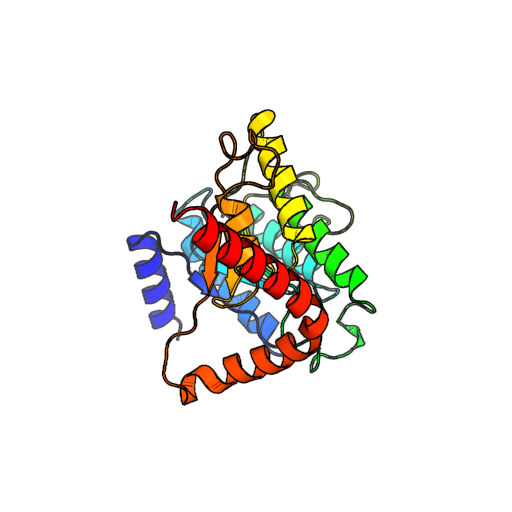O O . THR A 1 67 ? -10.771 -2.367 -3.439 1.00 98.56 67 THR A O 1
ATOM 515 N N . ILE A 1 68 ? -9.266 -0.945 -4.313 1.00 98.75 68 ILE A N 1
ATOM 516 C CA . ILE A 1 68 ? -9.064 -0.186 -3.069 1.00 98.75 68 ILE A CA 1
ATOM 517 C C . ILE A 1 68 ? -10.382 0.455 -2.621 1.00 98.75 68 ILE A C 1
ATOM 519 O O . ILE A 1 68 ? -10.742 0.333 -1.454 1.00 98.75 68 ILE A O 1
ATOM 523 N N . ALA A 1 69 ? -11.131 1.083 -3.532 1.00 98.69 69 ALA A N 1
ATOM 524 C CA . ALA A 1 69 ? -12.419 1.703 -3.221 1.00 98.69 69 ALA A CA 1
ATOM 525 C C . ALA A 1 69 ? -13.439 0.700 -2.656 1.00 98.69 69 ALA A C 1
ATOM 527 O O . ALA A 1 69 ? -14.086 0.976 -1.644 1.00 98.69 69 ALA A O 1
ATOM 528 N N . LYS A 1 70 ? -13.536 -0.492 -3.258 1.00 98.44 70 LYS A N 1
ATOM 529 C CA . LYS A 1 70 ? -14.377 -1.587 -2.756 1.00 98.44 70 LYS A CA 1
ATOM 530 C C . LYS A 1 70 ? -13.958 -2.010 -1.347 1.00 98.44 70 LYS A C 1
ATOM 532 O O . LYS A 1 70 ? -14.794 -2.132 -0.455 1.00 98.44 70 LYS A O 1
ATOM 537 N N . HIS A 1 71 ? -12.662 -2.214 -1.116 1.00 98.56 71 HIS A N 1
ATOM 538 C CA . HIS A 1 71 ? -12.155 -2.630 0.194 1.00 98.56 71 HIS A CA 1
ATOM 539 C C . HIS A 1 71 ? -12.306 -1.541 1.266 1.00 98.56 71 HIS A C 1
ATOM 541 O O . HIS A 1 71 ? -12.573 -1.867 2.422 1.00 98.56 71 HIS A O 1
ATOM 547 N N . LEU A 1 72 ? -12.204 -0.263 0.890 1.00 98.56 72 LEU A N 1
ATOM 548 C CA . LEU A 1 72 ? -12.519 0.875 1.756 1.00 98.56 72 LEU A CA 1
ATOM 549 C C . LEU A 1 72 ? -13.994 0.858 2.167 1.00 98.56 72 LEU A C 1
ATOM 551 O O . LEU A 1 72 ? -14.284 0.959 3.356 1.00 98.56 72 LEU A O 1
ATOM 555 N N . ALA A 1 73 ? -14.916 0.667 1.220 1.00 98.19 73 ALA A N 1
ATOM 556 C CA . ALA A 1 73 ? -16.346 0.574 1.516 1.00 98.19 73 ALA A CA 1
ATOM 557 C C . ALA A 1 73 ? -16.683 -0.633 2.409 1.00 98.19 73 ALA A C 1
ATOM 559 O O . ALA A 1 73 ? -17.480 -0.524 3.340 1.00 98.19 73 ALA A O 1
ATOM 560 N N . MET A 1 74 ? -16.036 -1.780 2.175 1.00 97.75 74 MET A N 1
ATOM 561 C CA . MET A 1 74 ? -16.164 -2.955 3.043 1.00 97.75 74 MET A CA 1
ATOM 562 C C . MET A 1 74 ? -15.690 -2.662 4.471 1.00 97.75 74 MET A C 1
ATOM 564 O O . MET A 1 74 ? -16.389 -3.009 5.420 1.00 97.75 74 MET A O 1
ATOM 568 N N . ALA A 1 75 ? -14.533 -2.012 4.624 1.00 97.44 75 ALA A N 1
ATOM 569 C CA . ALA A 1 75 ? -13.982 -1.651 5.928 1.00 97.44 75 ALA A CA 1
ATOM 570 C C . ALA A 1 75 ? -14.842 -0.614 6.664 1.00 97.44 75 ALA A C 1
ATOM 572 O O . ALA A 1 75 ? -15.043 -0.728 7.871 1.00 97.44 75 ALA A O 1
ATOM 573 N N . GLU A 1 76 ? -15.405 0.351 5.931 1.00 96.50 76 GLU A N 1
ATOM 574 C CA . GLU A 1 76 ? -16.346 1.341 6.456 1.00 96.50 76 GLU A CA 1
ATOM 575 C C . GLU A 1 76 ? -17.617 0.678 6.994 1.00 96.50 76 GLU A C 1
ATOM 577 O O . GLU A 1 76 ? -17.997 0.907 8.141 1.00 96.50 76 GLU A O 1
ATOM 582 N N . ARG A 1 77 ? -18.241 -0.192 6.191 1.00 96.50 77 ARG A N 1
ATOM 583 C CA . ARG A 1 77 ? -19.458 -0.919 6.570 1.00 96.50 77 ARG A CA 1
ATOM 584 C C . ARG A 1 77 ? -19.241 -1.824 7.781 1.00 96.50 77 ARG A C 1
ATOM 586 O O . ARG A 1 77 ? -20.121 -1.947 8.627 1.00 96.50 77 ARG A O 1
ATOM 593 N N . ASP A 1 78 ? -18.087 -2.477 7.840 1.00 95.69 78 ASP A N 1
ATOM 594 C CA . ASP A 1 78 ? -17.772 -3.468 8.865 1.00 95.69 78 ASP A CA 1
ATOM 595 C C . ASP A 1 78 ? -17.057 -2.859 10.092 1.00 95.69 78 ASP A C 1
ATOM 597 O O . ASP A 1 78 ? -16.820 -3.574 11.065 1.00 95.69 78 ASP A O 1
ATOM 601 N N . GLY A 1 79 ? -16.742 -1.558 10.068 1.00 95.75 79 GLY A N 1
ATOM 602 C CA . GLY A 1 79 ? -16.278 -0.786 11.223 1.00 95.75 79 GLY A CA 1
ATOM 603 C C . GLY A 1 79 ? -14.807 -0.965 11.614 1.00 95.75 79 GLY A C 1
ATOM 604 O O . GLY A 1 79 ? -14.500 -0.910 12.803 1.00 95.75 79 GLY A O 1
ATOM 605 N N . TYR A 1 80 ? -13.888 -1.166 10.662 1.00 97.38 80 TYR A N 1
ATOM 606 C CA . TYR A 1 80 ? -12.450 -1.320 10.951 1.00 97.38 80 TYR A CA 1
ATOM 607 C C . TYR A 1 80 ? -11.551 -0.440 10.070 1.00 97.38 80 TYR A C 1
ATOM 609 O O . TYR A 1 80 ? -11.958 0.043 9.016 1.00 97.38 80 TYR A O 1
ATOM 617 N N . THR A 1 81 ? -10.303 -0.222 10.498 1.00 98.19 81 THR A N 1
ATOM 618 C CA . THR A 1 81 ? -9.304 0.532 9.722 1.00 98.19 81 THR A CA 1
ATOM 619 C C . THR A 1 81 ? -8.682 -0.348 8.638 1.00 98.19 81 THR A C 1
ATOM 621 O O . THR A 1 81 ? -8.094 -1.392 8.933 1.00 98.19 81 THR A O 1
ATOM 624 N N . LEU A 1 82 ? -8.780 0.063 7.372 1.00 98.56 82 LEU A N 1
ATOM 625 C CA . LEU A 1 82 ? -8.157 -0.663 6.264 1.00 98.56 82 LEU A CA 1
ATOM 626 C C . LEU A 1 82 ? -6.629 -0.490 6.296 1.00 98.56 82 LEU A C 1
ATOM 628 O O . LEU A 1 82 ? -6.134 0.632 6.393 1.00 98.56 82 LEU A O 1
ATOM 632 N N . GLY A 1 83 ? -5.878 -1.586 6.175 1.00 98.56 83 GLY A N 1
ATOM 633 C CA . GLY A 1 83 ? -4.432 -1.544 5.964 1.00 98.56 83 GLY A CA 1
ATOM 634 C C . GLY A 1 83 ? -4.096 -1.594 4.476 1.00 98.56 83 GLY A C 1
ATOM 635 O O . GLY A 1 83 ? -4.406 -2.565 3.788 1.00 98.56 83 GLY A O 1
ATOM 636 N N . VAL A 1 84 ? -3.447 -0.556 3.956 1.00 98.75 84 VAL A N 1
ATOM 637 C CA . VAL A 1 84 ? -3.035 -0.486 2.547 1.00 98.75 84 VAL A CA 1
ATOM 638 C C . VAL A 1 84 ? -1.518 -0.434 2.459 1.00 98.75 84 VAL A C 1
ATOM 640 O O . VAL A 1 84 ? -0.903 0.498 2.957 1.00 98.75 84 VAL A O 1
ATOM 643 N N . LYS A 1 85 ? -0.891 -1.398 1.787 1.00 98.62 85 LYS A N 1
ATOM 644 C CA . LYS A 1 85 ? 0.491 -1.276 1.309 1.00 98.62 85 LYS A CA 1
ATOM 645 C C . LYS A 1 85 ? 0.448 -1.033 -0.195 1.00 98.62 85 LYS A C 1
ATOM 647 O O . LYS A 1 85 ? 0.052 -1.915 -0.940 1.00 98.62 85 LYS A O 1
ATOM 652 N N . LEU A 1 86 ? 0.835 0.144 -0.666 1.00 98.75 86 LEU A N 1
ATOM 653 C CA . LEU A 1 86 ? 0.816 0.454 -2.095 1.00 98.75 86 LEU A CA 1
ATOM 654 C C . LEU A 1 86 ? 2.215 0.297 -2.692 1.00 98.75 86 LEU A C 1
ATOM 656 O O . LEU A 1 86 ? 3.176 0.888 -2.202 1.00 98.75 86 LEU A O 1
ATOM 660 N N . VAL A 1 87 ? 2.317 -0.476 -3.772 1.00 98.06 87 VAL A N 1
ATOM 661 C CA . VAL A 1 87 ? 3.508 -0.609 -4.627 1.00 98.06 87 VAL A CA 1
ATOM 662 C C . VAL A 1 87 ? 3.132 -0.264 -6.067 1.00 98.06 87 VAL A C 1
ATOM 664 O O . VAL A 1 87 ? 1.955 -0.258 -6.422 1.00 98.06 87 VAL A O 1
ATOM 667 N N . ARG A 1 88 ? 4.118 -0.047 -6.944 1.00 96.81 88 ARG A N 1
ATOM 668 C CA . ARG A 1 88 ? 3.850 -0.044 -8.394 1.00 96.81 88 ARG A CA 1
ATOM 669 C C . ARG A 1 88 ? 3.497 -1.443 -8.897 1.00 96.81 88 ARG A C 1
ATOM 671 O O . ARG A 1 88 ? 2.476 -1.609 -9.544 1.00 96.81 88 ARG A O 1
ATOM 678 N N . GLY A 1 89 ? 4.292 -2.443 -8.532 1.00 94.62 89 GLY A N 1
ATOM 679 C CA . GLY A 1 89 ? 4.111 -3.837 -8.944 1.00 94.62 89 GLY A CA 1
ATOM 680 C C . GLY A 1 89 ? 5.448 -4.470 -9.322 1.00 94.62 89 GLY A C 1
ATOM 681 O O . GLY A 1 89 ? 6.416 -3.759 -9.588 1.00 94.62 89 GLY A O 1
ATOM 682 N N . ALA A 1 90 ? 5.514 -5.801 -9.311 1.00 91.88 90 ALA A N 1
ATOM 683 C CA . ALA A 1 90 ? 6.738 -6.553 -9.621 1.00 91.88 90 ALA A CA 1
ATOM 684 C C . ALA A 1 90 ? 6.559 -7.601 -10.735 1.00 91.88 90 ALA A C 1
ATOM 686 O O . ALA A 1 90 ? 7.537 -8.229 -11.136 1.00 91.88 90 ALA A O 1
ATOM 687 N N . TYR A 1 91 ? 5.335 -7.765 -11.249 1.00 92.12 91 TYR A N 1
ATOM 688 C CA . TYR A 1 91 ? 4.964 -8.835 -12.183 1.00 92.12 91 TYR A CA 1
ATOM 689 C C . TYR A 1 91 ? 4.557 -8.319 -13.580 1.00 92.12 91 TYR A C 1
ATOM 691 O O . TYR A 1 91 ? 4.176 -9.101 -14.442 1.00 92.12 91 TYR A O 1
ATOM 699 N N . MET A 1 92 ? 4.752 -7.020 -13.865 1.00 91.12 92 MET A N 1
ATOM 700 C CA . MET A 1 92 ? 4.474 -6.350 -15.159 1.00 91.12 92 MET A CA 1
ATOM 701 C C . MET A 1 92 ? 4.861 -7.147 -16.410 1.00 91.12 92 MET A C 1
ATOM 703 O O . MET A 1 92 ? 4.165 -7.080 -17.417 1.00 91.12 92 MET A O 1
ATOM 707 N N . LYS A 1 93 ? 5.983 -7.874 -16.364 1.00 88.06 93 LYS A N 1
ATOM 708 C CA . LYS A 1 93 ? 6.528 -8.608 -17.516 1.00 88.06 93 LYS A CA 1
ATOM 709 C C . LYS A 1 93 ? 5.772 -9.889 -17.851 1.00 88.06 93 LYS A C 1
ATOM 711 O O . LYS A 1 93 ? 5.929 -10.388 -18.960 1.00 88.06 93 LYS A O 1
ATOM 716 N N . ILE A 1 94 ? 5.022 -10.433 -16.897 1.00 90.50 94 ILE A N 1
ATOM 717 C CA . ILE A 1 94 ? 4.312 -11.705 -17.052 1.00 90.50 94 ILE A CA 1
ATOM 718 C C . ILE A 1 94 ? 2.792 -11.539 -17.036 1.00 90.50 94 ILE A C 1
ATOM 720 O O . ILE A 1 94 ? 2.084 -12.446 -17.465 1.00 90.50 94 ILE A O 1
ATOM 724 N N . GLU A 1 95 ? 2.289 -10.387 -16.588 1.00 94.81 95 GLU A N 1
ATOM 725 C CA . GLU A 1 95 ? 0.858 -10.099 -16.614 1.00 94.81 95 GLU A CA 1
ATOM 726 C C . GLU A 1 95 ? 0.308 -9.921 -18.039 1.00 94.81 95 GLU A C 1
ATOM 728 O O . GLU A 1 95 ? 1.002 -9.414 -18.930 1.00 94.81 95 GLU A O 1
ATOM 733 N N . PRO A 1 96 ? -0.980 -10.244 -18.268 1.00 95.62 96 PRO A N 1
ATOM 734 C CA . PRO A 1 96 ? -1.660 -9.897 -19.505 1.00 95.62 96 PRO A CA 1
ATOM 735 C C . PRO A 1 96 ? -1.584 -8.391 -19.787 1.00 95.62 96 PRO A C 1
ATOM 737 O O . PRO A 1 96 ? -1.974 -7.553 -18.978 1.00 95.62 96 PRO A O 1
ATOM 740 N N . ARG A 1 97 ? -1.147 -8.012 -20.990 1.00 95.75 97 ARG A N 1
ATOM 741 C CA . ARG A 1 97 ? -0.885 -6.599 -21.309 1.00 95.75 97 ARG A CA 1
ATOM 742 C C . ARG A 1 97 ? -2.084 -5.662 -21.104 1.00 95.75 97 ARG A C 1
ATOM 744 O O . ARG A 1 97 ? -1.894 -4.498 -20.763 1.00 95.75 97 ARG A O 1
ATOM 751 N N . HIS A 1 98 ? -3.299 -6.159 -21.328 1.00 96.69 98 HIS A N 1
ATOM 752 C CA . HIS A 1 98 ? -4.528 -5.364 -21.313 1.00 96.69 98 HIS A CA 1
ATOM 753 C C . HIS A 1 98 ? -4.997 -4.955 -19.906 1.00 96.69 98 HIS A C 1
ATOM 755 O O . HIS A 1 98 ? -5.786 -4.018 -19.796 1.00 96.69 98 HIS A O 1
ATOM 761 N N . ILE A 1 99 ? -4.524 -5.623 -18.844 1.00 97.44 99 ILE A N 1
ATOM 762 C CA . ILE A 1 99 ? -4.906 -5.298 -17.457 1.00 97.44 99 ILE A CA 1
ATOM 763 C C . ILE A 1 99 ? -3.981 -4.263 -16.805 1.00 97.44 99 ILE A C 1
ATOM 765 O O . ILE A 1 99 ? -4.330 -3.692 -15.772 1.00 97.44 99 ILE A O 1
ATOM 769 N N . ILE A 1 100 ? -2.822 -4.001 -17.413 1.00 97.62 100 ILE A N 1
ATOM 770 C CA . ILE A 1 100 ? -1.831 -3.039 -16.927 1.00 97.62 100 ILE A CA 1
ATOM 771 C C . ILE A 1 100 ? -1.889 -1.730 -17.723 1.00 97.62 100 ILE A C 1
ATOM 773 O O . ILE A 1 100 ? -2.310 -1.716 -18.883 1.00 97.62 100 ILE A O 1
ATOM 777 N N . TRP A 1 101 ? -1.475 -0.622 -17.110 1.00 97.69 101 TRP A N 1
ATOM 778 C CA . TRP A 1 101 ? -1.392 0.689 -17.768 1.00 97.69 101 TRP A CA 1
ATOM 779 C C . TRP A 1 101 ? -0.516 0.675 -19.022 1.00 97.69 101 TRP A C 1
ATOM 781 O O . TRP A 1 101 ? 0.440 -0.096 -19.126 1.00 97.69 101 TRP A O 1
ATOM 791 N N . ASP A 1 102 ? -0.852 1.510 -20.006 1.00 95.44 102 ASP A N 1
ATOM 792 C CA . ASP A 1 102 ? -0.202 1.478 -21.318 1.00 95.44 102 ASP A CA 1
ATOM 793 C C . ASP A 1 102 ? 1.197 2.099 -21.290 1.00 95.44 102 ASP A C 1
ATOM 795 O O . ASP A 1 102 ? 2.103 1.613 -21.968 1.00 95.44 102 ASP A O 1
ATOM 799 N N . VAL A 1 103 ? 1.414 3.087 -20.430 1.00 95.25 103 VAL A N 1
ATOM 800 C CA . VAL A 1 103 ? 2.729 3.688 -20.222 1.00 95.25 103 VAL A CA 1
ATOM 801 C C . VAL A 1 103 ? 3.069 3.782 -18.737 1.00 95.25 103 VAL A C 1
ATOM 803 O O . VAL A 1 103 ? 2.214 3.642 -17.857 1.00 95.25 103 VAL A O 1
ATOM 806 N N . LYS A 1 104 ? 4.354 3.978 -18.440 1.00 93.44 104 LYS A N 1
ATOM 807 C CA . LYS A 1 104 ? 4.848 4.057 -17.062 1.00 93.44 104 LYS A CA 1
ATOM 808 C C . LYS A 1 104 ? 4.259 5.266 -16.332 1.00 93.44 104 LYS A C 1
ATOM 810 O O . LYS A 1 104 ? 3.963 5.178 -15.143 1.00 93.44 104 LYS A O 1
ATOM 815 N N . GLU A 1 105 ? 4.081 6.365 -17.047 1.00 96.56 105 GLU A N 1
ATOM 816 C CA . GLU A 1 105 ? 3.568 7.636 -16.549 1.00 96.56 105 GLU A CA 1
ATOM 817 C C . GLU A 1 105 ? 2.154 7.474 -15.979 1.00 96.56 105 GLU A C 1
ATOM 819 O O . GLU A 1 105 ? 1.853 8.031 -14.929 1.00 96.56 105 GLU A O 1
ATOM 824 N N . ASP A 1 106 ? 1.327 6.622 -16.588 1.00 97.94 106 ASP A N 1
ATOM 825 C CA . ASP A 1 106 ? -0.013 6.295 -16.093 1.00 97.94 106 ASP A CA 1
ATOM 826 C C . ASP A 1 106 ? 0.043 5.472 -14.797 1.00 97.94 106 ASP A C 1
ATOM 828 O O . ASP A 1 106 ? -0.744 5.691 -13.878 1.00 97.94 106 ASP A O 1
ATOM 832 N N . THR A 1 107 ? 1.010 4.554 -14.678 1.00 97.94 107 THR A N 1
ATOM 833 C CA . THR A 1 107 ? 1.251 3.827 -13.417 1.00 97.94 107 THR A CA 1
ATOM 834 C C . THR A 1 107 ? 1.720 4.778 -12.317 1.00 97.94 107 THR A C 1
ATOM 836 O O . THR A 1 107 ? 1.306 4.643 -11.165 1.00 97.94 107 THR A O 1
ATOM 839 N N . ASP A 1 108 ? 2.578 5.743 -12.658 1.00 97.69 108 ASP A N 1
ATOM 840 C CA . ASP A 1 108 ? 3.049 6.771 -11.729 1.00 97.69 108 ASP A CA 1
ATOM 841 C C . ASP A 1 108 ? 1.903 7.692 -11.292 1.00 97.69 108 ASP A C 1
ATOM 843 O O . ASP A 1 108 ? 1.742 7.927 -10.095 1.00 97.69 108 ASP A O 1
ATOM 847 N N . ALA A 1 109 ? 1.060 8.135 -12.228 1.00 98.44 109 ALA A N 1
ATOM 848 C CA . ALA A 1 109 ? -0.130 8.931 -11.946 1.00 98.44 109 ALA A CA 1
ATOM 849 C C . ALA A 1 109 ? -1.141 8.160 -11.085 1.00 98.44 109 ALA A C 1
ATOM 851 O O . ALA A 1 109 ? -1.688 8.715 -10.131 1.00 98.44 109 ALA A O 1
ATOM 852 N N . CYS A 1 110 ? -1.351 6.870 -11.368 1.00 98.69 110 CYS A N 1
ATOM 853 C CA . CYS A 1 110 ? -2.187 6.000 -10.548 1.00 98.69 110 CYS A CA 1
ATOM 854 C C . CYS A 1 110 ? -1.643 5.878 -9.125 1.00 98.69 110 CYS A C 1
ATOM 856 O O . CYS A 1 110 ? -2.396 6.026 -8.163 1.00 98.69 110 CYS A O 1
ATOM 858 N N . TYR A 1 111 ? -0.344 5.617 -8.981 1.00 98.81 111 TYR A N 1
ATOM 859 C CA . TYR A 1 111 ? 0.295 5.494 -7.678 1.00 98.81 111 TYR A CA 1
ATOM 860 C C . TYR A 1 111 ? 0.163 6.795 -6.876 1.00 98.81 111 TYR A C 1
ATOM 862 O O . TYR A 1 111 ? -0.362 6.776 -5.765 1.00 98.81 111 TYR A O 1
ATOM 870 N N . ASP A 1 112 ? 0.588 7.924 -7.447 1.00 98.69 112 ASP A N 1
ATOM 871 C CA . ASP A 1 112 ? 0.595 9.217 -6.760 1.00 98.69 112 ASP A CA 1
ATOM 872 C C . ASP A 1 112 ? -0.832 9.685 -6.420 1.00 98.69 112 ASP A C 1
ATOM 874 O O . ASP A 1 112 ? -1.075 10.135 -5.300 1.00 98.69 112 ASP A O 1
ATOM 878 N N . GLY A 1 113 ? -1.790 9.510 -7.339 1.00 98.69 113 GLY A N 1
ATOM 879 C CA . GLY A 1 113 ? -3.191 9.879 -7.125 1.00 98.69 113 GLY A CA 1
ATOM 880 C C . GLY A 1 113 ? -3.874 9.043 -6.040 1.00 98.69 113 GLY A C 1
ATOM 881 O O . GLY A 1 113 ? -4.625 9.584 -5.229 1.00 98.69 113 GLY A O 1
ATOM 882 N N . VAL A 1 114 ? -3.584 7.738 -5.963 1.00 98.81 114 VAL A N 1
ATOM 883 C CA . VAL A 1 114 ? -4.075 6.897 -4.859 1.00 98.81 114 VAL A CA 1
ATOM 884 C C . VAL A 1 114 ? -3.444 7.328 -3.534 1.00 98.81 114 VAL A C 1
ATOM 886 O O . VAL A 1 114 ? -4.162 7.466 -2.546 1.00 98.81 114 VAL A O 1
ATOM 889 N N . VAL A 1 115 ? -2.130 7.577 -3.489 1.00 98.81 115 VAL A N 1
ATOM 890 C CA . VAL A 1 115 ? -1.461 8.043 -2.260 1.00 98.81 115 VAL A CA 1
ATOM 891 C C . VAL A 1 115 ? -2.068 9.354 -1.768 1.00 98.81 115 VAL A C 1
ATOM 893 O O . VAL A 1 115 ? -2.415 9.450 -0.593 1.00 98.81 115 VAL A O 1
ATOM 896 N N . GLU A 1 116 ? -2.246 10.338 -2.647 1.00 98.62 116 GLU A N 1
ATOM 897 C CA . GLU A 1 116 ? -2.877 11.614 -2.304 1.00 98.62 116 GLU A CA 1
ATOM 898 C C . GLU A 1 116 ? -4.266 11.414 -1.686 1.00 98.62 116 GLU A C 1
ATOM 900 O O . GLU A 1 116 ? -4.549 11.961 -0.615 1.00 98.62 116 GLU A O 1
ATOM 905 N N . ALA A 1 117 ? -5.116 10.600 -2.318 1.00 98.56 117 ALA A N 1
ATOM 906 C CA . ALA A 1 117 ? -6.473 10.359 -1.841 1.00 98.56 117 ALA A CA 1
ATOM 907 C C . ALA A 1 117 ? -6.495 9.717 -0.444 1.00 98.56 117 ALA A C 1
ATOM 909 O O . ALA A 1 117 ? -7.263 10.124 0.431 1.00 98.56 117 ALA A O 1
ATOM 910 N N . LEU A 1 118 ? -5.610 8.744 -0.202 1.00 98.56 118 LEU A N 1
ATOM 911 C CA . LEU A 1 118 ? -5.486 8.080 1.097 1.00 98.56 118 LEU A CA 1
ATOM 912 C C . LEU A 1 118 ? -4.965 9.034 2.181 1.00 98.56 118 LEU A C 1
ATOM 914 O O . LEU A 1 118 ? -5.522 9.072 3.278 1.00 98.56 118 LEU A O 1
ATOM 918 N N . LEU A 1 119 ? -3.925 9.821 1.885 1.00 98.31 119 LEU A N 1
ATOM 919 C CA . LEU A 1 119 ? -3.319 10.747 2.848 1.00 98.31 119 LEU A CA 1
ATOM 920 C C . LEU A 1 119 ? -4.259 11.888 3.225 1.00 98.31 119 LEU A C 1
ATOM 922 O O . LEU A 1 119 ? -4.412 12.197 4.407 1.00 98.31 119 LEU A O 1
ATOM 926 N N . THR A 1 120 ? -4.898 12.499 2.228 1.00 97.50 120 THR A N 1
ATOM 927 C CA . THR A 1 120 ? -5.845 13.606 2.430 1.00 97.50 120 THR A CA 1
ATOM 928 C C . THR A 1 120 ? -7.215 13.132 2.908 1.00 97.50 120 THR A C 1
ATOM 930 O O . THR A 1 120 ? -8.058 13.951 3.270 1.00 97.50 120 THR A O 1
ATOM 933 N N . ARG A 1 121 ? -7.440 11.812 2.905 1.00 97.31 121 ARG A N 1
ATOM 934 C CA . ARG A 1 121 ? -8.719 11.153 3.169 1.00 97.31 121 ARG A CA 1
ATOM 935 C C . ARG A 1 121 ? -9.872 11.691 2.313 1.00 97.31 121 ARG A C 1
ATOM 937 O O . ARG A 1 121 ? -11.015 11.741 2.767 1.00 97.31 121 ARG A O 1
ATOM 944 N N . ARG A 1 122 ? -9.587 12.088 1.076 1.00 97.25 122 ARG A N 1
ATOM 945 C CA . ARG A 1 122 ? -10.567 12.611 0.118 1.00 97.25 122 ARG A CA 1
ATOM 946 C C . ARG A 1 122 ? -10.453 11.847 -1.186 1.00 97.25 122 ARG A C 1
ATOM 948 O O . ARG A 1 122 ? -9.351 11.618 -1.670 1.00 97.25 122 ARG A O 1
ATOM 955 N N . TYR A 1 123 ? -11.589 11.446 -1.743 1.00 98.25 123 TYR A N 1
ATOM 956 C CA . TYR A 1 123 ? -11.600 10.854 -3.076 1.00 98.25 123 TYR A CA 1
ATOM 957 C C . TYR A 1 123 ? -11.160 11.893 -4.118 1.00 98.25 123 TYR A C 1
ATOM 959 O O . TYR A 1 123 ? -11.360 13.095 -3.937 1.00 98.25 123 TYR A O 1
ATOM 967 N N . ASN A 1 124 ? -10.557 11.424 -5.205 1.00 97.88 124 ASN A N 1
ATOM 968 C CA . ASN A 1 124 ? -10.113 12.246 -6.329 1.00 97.88 124 ASN A CA 1
ATOM 969 C C . ASN A 1 124 ? -10.414 11.526 -7.653 1.00 97.88 124 ASN A C 1
ATOM 971 O O . ASN A 1 124 ? -11.143 10.532 -7.691 1.00 97.88 124 ASN A O 1
ATOM 975 N N . ASP A 1 125 ? -9.870 12.026 -8.761 1.00 97.62 125 ASP A N 1
ATOM 976 C CA . ASP A 1 125 ? -10.110 11.421 -10.071 1.00 97.62 125 ASP A CA 1
ATOM 977 C C . ASP A 1 125 ? -9.569 9.997 -10.199 1.00 97.62 125 ASP A C 1
ATOM 979 O O . ASP A 1 125 ? -10.154 9.200 -10.935 1.00 97.62 125 ASP A O 1
ATOM 983 N N . MET A 1 126 ? -8.498 9.673 -9.468 1.00 98.06 126 MET A N 1
ATOM 984 C CA . MET A 1 126 ? -7.865 8.360 -9.508 1.00 98.06 126 MET A CA 1
ATOM 985 C C . MET A 1 126 ? -8.564 7.364 -8.580 1.00 98.06 126 MET A C 1
ATOM 987 O O . MET A 1 126 ? -8.931 6.273 -9.010 1.00 98.06 126 MET A O 1
ATOM 991 N N . LEU A 1 127 ? -8.780 7.734 -7.316 1.00 98.50 127 LEU A N 1
ATOM 992 C CA . LEU A 1 127 ? -9.502 6.926 -6.338 1.00 98.50 127 LEU A CA 1
ATOM 993 C C . LEU A 1 127 ? -10.898 7.515 -6.138 1.00 98.50 127 LEU A C 1
ATOM 995 O O . LEU A 1 127 ? -11.068 8.488 -5.406 1.00 98.50 127 LEU A O 1
ATOM 999 N N . ARG A 1 128 ? -11.892 6.900 -6.782 1.00 98.31 128 ARG A N 1
ATOM 1000 C CA . ARG A 1 128 ? -13.314 7.266 -6.682 1.00 98.31 128 ARG A CA 1
ATOM 1001 C C . ARG A 1 128 ? -14.040 6.349 -5.693 1.00 98.31 128 ARG A C 1
ATOM 1003 O O . ARG A 1 128 ? -13.637 5.194 -5.562 1.00 98.31 128 ARG A O 1
ATOM 1010 N N . PRO A 1 129 ? -15.107 6.816 -5.019 1.00 98.00 129 PRO A N 1
ATOM 1011 C CA . PRO A 1 129 ? -15.877 5.975 -4.107 1.00 98.00 129 PRO A CA 1
ATOM 1012 C C . PRO A 1 129 ? -16.504 4.789 -4.844 1.00 98.00 129 PRO A C 1
ATOM 1014 O O . PRO A 1 129 ? -16.939 4.913 -5.994 1.00 98.00 129 PRO A O 1
ATOM 1017 N N . ALA A 1 130 ? -16.594 3.649 -4.161 1.00 97.38 130 ALA A N 1
ATOM 1018 C CA . ALA A 1 130 ? -17.337 2.507 -4.671 1.00 97.38 130 ALA A CA 1
ATOM 1019 C C . ALA A 1 130 ? -18.852 2.793 -4.606 1.00 97.38 130 ALA A C 1
ATOM 1021 O O . ALA A 1 130 ? -19.298 3.596 -3.779 1.00 97.38 130 ALA A O 1
ATOM 1022 N N . PRO A 1 131 ? -19.677 2.147 -5.450 1.00 96.12 131 PRO A N 1
ATOM 1023 C CA . PRO A 1 131 ? -21.133 2.291 -5.389 1.00 96.12 131 PRO A CA 1
ATOM 1024 C C . PRO A 1 131 ? -21.715 2.043 -3.989 1.00 96.12 131 PRO A C 1
ATOM 1026 O O . PRO A 1 131 ? -22.650 2.735 -3.585 1.00 96.12 131 PRO A O 1
ATOM 1029 N N . GLU A 1 132 ? -21.134 1.089 -3.264 1.00 93.81 132 GLU A N 1
ATOM 1030 C CA . GLU A 1 132 ? -21.498 0.657 -1.915 1.00 93.81 132 GLU A CA 1
ATOM 1031 C C . GLU A 1 132 ? -20.888 1.489 -0.769 1.00 93.81 132 GLU A C 1
ATOM 1033 O O . GLU A 1 132 ? -21.149 1.178 0.393 1.00 93.81 132 GLU A O 1
ATOM 1038 N N . SER A 1 133 ? -20.089 2.525 -1.056 1.00 94.56 133 SER A N 1
ATOM 1039 C CA . SER A 1 133 ? -19.543 3.421 -0.024 1.00 94.56 133 SER A CA 1
ATOM 1040 C C . SER A 1 133 ? -20.664 4.148 0.727 1.00 94.56 133 SER A C 1
ATOM 1042 O O . SER A 1 133 ? -21.578 4.694 0.102 1.00 94.56 133 SER A O 1
ATOM 1044 N N . LEU A 1 134 ? -20.575 4.199 2.062 1.00 93.00 134 LEU A N 1
ATOM 1045 C CA . LEU A 1 134 ? -21.552 4.907 2.896 1.00 93.00 134 LEU A CA 1
ATOM 1046 C C . LEU A 1 134 ? -21.332 6.421 2.815 1.00 93.00 134 LEU A C 1
ATOM 1048 O O . LEU A 1 134 ? -22.296 7.185 2.764 1.00 93.00 134 LEU A O 1
ATOM 1052 N N . ASN A 1 135 ? -20.067 6.845 2.741 1.00 92.19 135 ASN A N 1
ATOM 1053 C CA . ASN A 1 135 ? -19.673 8.219 2.458 1.00 92.19 135 ASN A CA 1
ATOM 1054 C C . ASN A 1 135 ? -18.966 8.308 1.093 1.00 92.19 135 ASN A C 1
ATOM 1056 O O . ASN A 1 135 ? -17.932 7.680 0.865 1.00 92.19 135 ASN A O 1
ATOM 1060 N N . LYS A 1 136 ? -19.524 9.102 0.171 1.00 93.00 136 LYS A N 1
ATOM 1061 C CA . LYS A 1 136 ? -18.965 9.302 -1.181 1.00 93.00 136 LYS A CA 1
ATOM 1062 C C . LYS A 1 136 ? -18.000 10.482 -1.284 1.00 93.00 136 LYS A C 1
ATOM 1064 O O . LYS A 1 136 ? -17.342 10.635 -2.307 1.00 93.00 136 LYS A O 1
ATOM 1069 N N . GLU A 1 137 ? -17.913 11.305 -0.249 1.00 90.88 137 GLU A N 1
ATOM 1070 C CA . GLU A 1 137 ? -17.065 12.498 -0.219 1.00 90.88 137 GLU A CA 1
ATOM 1071 C C . GLU A 1 137 ? -15.728 12.214 0.475 1.00 90.88 137 GLU A C 1
ATOM 1073 O O . GLU A 1 137 ? -14.686 12.726 0.063 1.00 90.88 137 GLU A O 1
ATOM 1078 N N . GLN A 1 138 ? -15.741 11.361 1.503 1.00 95.00 138 GLN A N 1
ATOM 1079 C CA . GLN A 1 138 ? -14.581 11.107 2.351 1.00 95.00 138 GLN A CA 1
ATOM 1080 C C . GLN A 1 138 ? -14.106 9.657 2.277 1.00 95.00 138 GLN A C 1
ATOM 1082 O O . GLN A 1 138 ? -14.895 8.717 2.349 1.00 95.00 138 GLN A O 1
ATOM 1087 N N . VAL A 1 139 ? -12.788 9.476 2.222 1.00 97.19 139 VAL A N 1
ATOM 1088 C CA . VAL A 1 139 ? -12.166 8.158 2.371 1.00 97.19 139 VAL A CA 1
ATOM 1089 C C . VAL A 1 139 ? -12.295 7.710 3.841 1.00 97.19 139 VAL A C 1
ATOM 1091 O O . VAL A 1 139 ? -11.952 8.476 4.761 1.00 97.19 139 VAL A O 1
ATOM 1094 N N . PRO A 1 140 ? -12.771 6.477 4.099 1.00 96.81 140 PRO A N 1
ATOM 1095 C CA . PRO A 1 140 ? -12.969 5.965 5.453 1.00 96.81 140 PRO A CA 1
ATOM 1096 C C . PRO A 1 140 ? -11.638 5.736 6.189 1.00 96.81 140 PRO A C 1
ATOM 1098 O O . PRO A 1 140 ? -10.566 6.156 5.748 1.00 96.81 140 PRO A O 1
ATOM 1101 N N . SER A 1 141 ? -11.700 5.138 7.380 1.00 97.19 141 SER A N 1
ATOM 1102 C CA . SER A 1 141 ? -10.513 4.901 8.207 1.00 97.19 141 SER A CA 1
ATOM 1103 C C . SER A 1 141 ? -9.518 3.980 7.493 1.00 97.19 141 SER A C 1
ATOM 1105 O O . SER A 1 141 ? -9.831 2.833 7.173 1.00 97.19 141 SER A O 1
ATOM 1107 N N . VAL A 1 142 ? -8.309 4.483 7.253 1.00 98.38 142 VAL A N 1
ATOM 1108 C CA . VAL A 1 142 ? -7.251 3.780 6.522 1.00 98.38 142 VAL A CA 1
ATOM 1109 C C . VAL A 1 142 ? -5.886 4.121 7.109 1.00 98.38 142 VAL A C 1
ATOM 1111 O O . VAL A 1 142 ? -5.666 5.232 7.591 1.00 98.38 142 VAL A O 1
ATOM 1114 N N . ASN A 1 143 ? -4.955 3.176 7.069 1.00 98.56 143 ASN A N 1
ATOM 1115 C CA . ASN A 1 143 ? -3.532 3.417 7.283 1.00 98.56 143 ASN A CA 1
ATOM 1116 C C . ASN A 1 143 ? -2.748 2.904 6.080 1.00 98.56 143 ASN A C 1
ATOM 1118 O O . ASN A 1 143 ? -3.141 1.921 5.446 1.00 98.56 143 ASN A O 1
ATOM 1122 N N . ALA A 1 144 ? -1.635 3.566 5.771 1.00 98.50 144 ALA A N 1
ATOM 1123 C CA . ALA A 1 144 ? -0.913 3.334 4.532 1.00 98.50 144 ALA A CA 1
ATOM 1124 C C . ALA A 1 144 ? 0.575 3.044 4.750 1.00 98.50 144 ALA A C 1
ATOM 1126 O O . ALA A 1 144 ? 1.259 3.689 5.543 1.00 98.50 144 ALA A O 1
ATOM 1127 N N . ILE A 1 145 ? 1.096 2.113 3.960 1.00 98.50 145 ILE A N 1
ATOM 1128 C CA . ILE A 1 145 ? 2.521 1.934 3.707 1.00 98.50 145 ILE A CA 1
ATOM 1129 C C . ILE A 1 145 ? 2.751 2.205 2.227 1.00 98.50 145 ILE A C 1
ATOM 1131 O O . ILE A 1 145 ? 2.241 1.479 1.378 1.00 98.50 145 ILE A O 1
ATOM 1135 N N . ILE A 1 146 ? 3.519 3.239 1.907 1.00 98.19 146 ILE A N 1
ATOM 1136 C CA . ILE A 1 146 ? 3.836 3.588 0.522 1.00 98.19 146 ILE A CA 1
ATOM 1137 C C . ILE A 1 146 ? 5.239 3.080 0.193 1.00 98.19 146 ILE A C 1
ATOM 1139 O O . ILE A 1 146 ? 6.231 3.494 0.794 1.00 98.19 146 ILE A O 1
ATOM 1143 N N . ALA A 1 147 ? 5.321 2.122 -0.726 1.00 96.56 147 ALA A N 1
ATOM 1144 C CA . ALA A 1 147 ? 6.552 1.426 -1.063 1.00 96.56 147 ALA A CA 1
ATOM 1145 C C . ALA A 1 147 ? 7.068 1.871 -2.437 1.00 96.56 147 ALA A C 1
ATOM 1147 O O . ALA A 1 147 ? 6.541 1.485 -3.484 1.00 96.56 147 ALA A O 1
ATOM 1148 N N . THR A 1 148 ? 8.110 2.706 -2.436 1.00 93.69 148 THR A N 1
ATOM 1149 C CA . THR A 1 148 ? 8.622 3.341 -3.657 1.00 93.69 148 THR A CA 1
ATOM 1150 C C . THR A 1 148 ? 10.082 3.780 -3.528 1.00 93.69 148 THR A C 1
ATOM 1152 O O . THR A 1 148 ? 10.494 4.346 -2.517 1.00 93.69 148 THR A O 1
ATOM 1155 N N . HIS A 1 149 ? 10.843 3.578 -4.606 1.00 88.94 149 HIS A N 1
ATOM 1156 C CA . HIS A 1 149 ? 12.166 4.180 -4.833 1.00 88.94 149 HIS A CA 1
ATOM 1157 C C . HIS A 1 149 ? 12.122 5.351 -5.825 1.00 88.94 149 HIS A C 1
ATOM 1159 O O . HIS A 1 149 ? 13.151 5.777 -6.337 1.00 88.94 149 HIS A O 1
ATOM 1165 N N . ASN A 1 150 ? 10.931 5.838 -6.170 1.00 90.12 150 ASN A N 1
ATOM 1166 C CA . ASN A 1 150 ? 10.776 7.073 -6.930 1.00 90.12 150 ASN A CA 1
ATOM 1167 C C . ASN A 1 150 ? 10.803 8.254 -5.951 1.00 90.12 150 ASN A C 1
ATOM 1169 O O . ASN A 1 150 ? 9.899 8.379 -5.120 1.00 90.12 150 ASN A O 1
ATOM 1173 N N . ARG A 1 151 ? 11.841 9.089 -6.065 1.00 89.56 151 ARG A N 1
ATOM 1174 C CA . ARG A 1 151 ? 12.063 10.269 -5.224 1.00 89.56 151 ARG A CA 1
ATOM 1175 C C . ARG A 1 151 ? 10.914 11.271 -5.318 1.00 89.56 151 ARG A C 1
ATOM 1177 O O . ARG A 1 151 ? 10.471 11.755 -4.283 1.00 89.56 151 ARG A O 1
ATOM 1184 N N . ASP A 1 152 ? 10.380 11.507 -6.512 1.00 91.75 152 ASP A N 1
ATOM 1185 C CA . ASP A 1 152 ? 9.297 12.468 -6.736 1.00 91.75 152 ASP A CA 1
ATOM 1186 C C . ASP A 1 152 ? 8.011 12.018 -6.033 1.00 91.75 152 ASP A C 1
ATOM 1188 O O . ASP A 1 152 ? 7.380 12.804 -5.329 1.00 91.75 152 ASP A O 1
ATOM 1192 N N . SER A 1 153 ? 7.654 10.731 -6.138 1.00 95.25 153 SER A N 1
ATOM 1193 C CA . SER A 1 153 ? 6.501 10.167 -5.413 1.00 95.25 153 SER A CA 1
ATOM 1194 C C . SER A 1 153 ? 6.658 10.309 -3.893 1.00 95.25 153 SER A C 1
ATOM 1196 O O . SER A 1 153 ? 5.697 10.608 -3.185 1.00 95.25 153 SER A O 1
ATOM 1198 N N . VAL A 1 154 ? 7.876 10.102 -3.378 1.00 93.69 154 VAL A N 1
ATOM 1199 C CA . VAL A 1 154 ? 8.182 10.282 -1.951 1.00 93.69 154 VAL A CA 1
ATOM 1200 C C . VAL A 1 154 ? 8.041 11.746 -1.539 1.00 93.69 154 VAL A C 1
ATOM 1202 O O . VAL A 1 154 ? 7.414 12.030 -0.520 1.00 93.69 154 VAL A O 1
ATOM 1205 N N . GLN A 1 155 ? 8.584 12.670 -2.333 1.00 92.00 155 GLN A N 1
ATOM 1206 C CA . GLN A 1 155 ? 8.502 14.106 -2.074 1.00 92.00 155 GLN A CA 1
ATOM 1207 C C . GLN A 1 155 ? 7.058 14.602 -2.076 1.00 92.00 155 GLN A C 1
ATOM 1209 O O . GLN A 1 155 ? 6.671 15.291 -1.136 1.00 92.00 155 GLN A O 1
ATOM 1214 N N . LYS A 1 156 ? 6.239 14.199 -3.056 1.00 95.38 156 LYS A N 1
ATOM 1215 C CA . LYS A 1 156 ? 4.808 14.546 -3.106 1.00 95.38 156 LYS A CA 1
ATOM 1216 C C . LYS A 1 156 ? 4.078 14.102 -1.837 1.00 95.38 156 LYS A C 1
ATOM 1218 O O . LYS A 1 156 ? 3.409 14.906 -1.193 1.00 95.38 156 LYS A O 1
ATOM 1223 N N . ALA A 1 157 ? 4.251 12.842 -1.431 1.00 96.31 157 ALA A N 1
ATOM 1224 C CA . ALA A 1 157 ? 3.633 12.318 -0.213 1.00 96.31 157 ALA A CA 1
ATOM 1225 C C . ALA A 1 157 ? 4.106 13.061 1.048 1.00 96.31 157 ALA A C 1
ATOM 1227 O O . ALA A 1 157 ? 3.301 13.397 1.918 1.00 96.31 157 ALA A O 1
ATOM 1228 N N . HIS A 1 158 ? 5.403 13.362 1.134 1.00 93.44 158 HIS A N 1
ATOM 1229 C CA . HIS A 1 158 ? 5.969 14.085 2.267 1.00 93.44 158 HIS A CA 1
ATOM 1230 C C . HIS A 1 158 ? 5.494 15.543 2.330 1.00 93.44 158 HIS A C 1
ATOM 1232 O O . HIS A 1 158 ? 5.168 16.027 3.409 1.00 93.44 158 HIS A O 1
ATOM 1238 N N . GLN A 1 159 ? 5.365 16.227 1.192 1.00 92.94 159 GLN A N 1
ATOM 1239 C CA . GLN A 1 159 ? 4.817 17.585 1.125 1.00 92.94 159 GLN A CA 1
ATOM 1240 C C . GLN A 1 159 ? 3.375 17.642 1.637 1.00 92.94 159 GLN A C 1
ATOM 1242 O O . GLN A 1 159 ? 3.051 18.527 2.428 1.00 92.94 159 GLN A O 1
ATOM 1247 N N . ILE A 1 160 ? 2.533 16.664 1.275 1.00 95.75 160 ILE A N 1
ATOM 1248 C CA . ILE A 1 160 ? 1.172 16.545 1.825 1.00 95.75 160 ILE A CA 1
ATOM 1249 C C . ILE A 1 160 ? 1.230 16.422 3.354 1.00 95.75 160 ILE A C 1
ATOM 1251 O O . ILE A 1 160 ? 0.506 17.121 4.058 1.00 95.75 160 ILE A O 1
ATOM 1255 N N . ARG A 1 161 ? 2.123 15.578 3.885 1.00 94.31 161 ARG A N 1
ATOM 1256 C CA . ARG A 1 161 ? 2.288 15.383 5.335 1.00 94.31 161 ARG A CA 1
ATOM 1257 C C . ARG A 1 161 ? 2.743 16.639 6.066 1.00 94.31 161 ARG A C 1
ATOM 1259 O O . ARG A 1 161 ? 2.185 16.958 7.113 1.00 94.31 161 ARG A O 1
ATOM 1266 N N . VAL A 1 162 ? 3.712 17.361 5.510 1.00 92.00 162 VAL A N 1
ATOM 1267 C CA . VAL A 1 162 ? 4.179 18.638 6.062 1.00 92.00 162 VAL A CA 1
ATOM 1268 C C . VAL A 1 162 ? 3.042 19.656 6.069 1.00 92.00 162 VAL A C 1
ATOM 1270 O O . VAL A 1 162 ? 2.807 20.288 7.095 1.00 92.00 162 VAL A O 1
ATOM 1273 N N . GLN A 1 163 ? 2.286 19.773 4.975 1.00 93.12 163 GLN A N 1
ATOM 1274 C CA . GLN A 1 163 ? 1.156 20.699 4.903 1.00 93.12 163 GLN A CA 1
ATOM 1275 C C . GLN A 1 163 ? 0.067 20.353 5.927 1.00 93.12 163 GLN A C 1
ATOM 1277 O O . GLN A 1 163 ? -0.420 21.242 6.625 1.00 93.12 163 GLN A O 1
ATOM 1282 N N . GLN A 1 164 ? -0.260 19.065 6.078 1.00 95.38 164 GLN A N 1
ATOM 1283 C CA . GLN A 1 164 ? -1.189 18.591 7.105 1.00 95.38 164 GLN A CA 1
ATOM 1284 C C . GLN A 1 164 ? -0.699 18.930 8.514 1.00 95.38 164 GLN A C 1
ATOM 1286 O O . GLN A 1 164 ? -1.488 19.350 9.355 1.00 95.38 164 GLN A O 1
ATOM 1291 N N . ALA A 1 165 ? 0.598 18.766 8.779 1.00 92.12 165 ALA A N 1
ATOM 1292 C CA . ALA A 1 165 ? 1.189 19.078 10.073 1.00 92.12 165 ALA A CA 1
ATOM 1293 C C . ALA A 1 165 ? 1.146 20.587 10.377 1.00 92.12 165 ALA A C 1
ATOM 1295 O O . ALA A 1 165 ? 0.770 20.972 11.482 1.00 92.12 165 ALA A O 1
ATOM 1296 N N . VAL A 1 166 ? 1.455 21.435 9.389 1.00 92.56 166 VAL A N 1
ATOM 1297 C CA . VAL A 1 166 ? 1.374 22.904 9.499 1.00 92.56 166 VAL A CA 1
ATOM 1298 C C . VAL A 1 166 ? -0.063 23.372 9.748 1.00 92.56 166 VAL A C 1
ATOM 1300 O O . VAL A 1 166 ? -0.287 24.244 10.584 1.00 92.56 166 VAL A O 1
ATOM 1303 N N . ASN A 1 167 ? -1.037 22.771 9.064 1.00 94.12 167 ASN A N 1
ATOM 1304 C CA . ASN A 1 167 ? -2.453 23.129 9.180 1.00 94.12 167 ASN A CA 1
ATOM 1305 C C . ASN A 1 167 ? -3.177 22.435 10.347 1.00 94.12 167 ASN A C 1
ATOM 1307 O O . ASN A 1 167 ? -4.365 22.681 10.555 1.00 94.12 167 ASN A O 1
ATOM 1311 N N . ASN A 1 168 ? -2.495 21.558 11.092 1.00 93.06 168 ASN A N 1
ATOM 1312 C CA . ASN A 1 168 ? -3.091 20.690 12.110 1.00 93.06 168 ASN A CA 1
ATOM 1313 C C . ASN A 1 168 ? -4.281 19.855 11.579 1.00 93.06 168 ASN A C 1
ATOM 1315 O O . ASN A 1 168 ? -5.295 19.669 12.254 1.00 93.06 168 ASN A O 1
ATOM 1319 N N . GLU A 1 169 ? -4.164 19.364 10.344 1.00 94.19 169 GLU A N 1
ATOM 1320 C CA . GLU A 1 169 ? -5.165 18.507 9.709 1.00 94.19 169 GLU A CA 1
ATOM 1321 C C . GLU A 1 169 ? -5.127 17.076 10.280 1.00 94.19 169 GLU A C 1
ATOM 1323 O O . GLU A 1 169 ? -4.075 16.603 10.729 1.00 94.19 169 GLU A O 1
ATOM 1328 N N . PRO A 1 170 ? -6.255 16.335 10.248 1.00 91.69 170 PRO A N 1
ATOM 1329 C CA . PRO A 1 170 ? -6.278 14.924 10.610 1.00 91.69 170 PRO A CA 1
ATOM 1330 C C . PRO A 1 170 ? -5.328 14.097 9.741 1.00 91.69 170 PRO A C 1
ATOM 1332 O O . PRO A 1 170 ? -5.256 14.263 8.525 1.00 91.69 170 PRO A O 1
ATOM 1335 N N . ARG A 1 171 ? -4.628 13.155 10.372 1.00 94.50 171 ARG A N 1
ATOM 1336 C CA . ARG A 1 171 ? -3.534 12.395 9.765 1.00 94.50 171 ARG A CA 1
ATOM 1337 C C . ARG A 1 171 ? -3.757 10.901 9.952 1.00 94.50 171 ARG A C 1
ATOM 1339 O O . ARG A 1 171 ? -4.069 10.461 11.054 1.00 94.50 171 ARG A O 1
ATOM 1346 N N . ILE A 1 172 ? -3.569 10.129 8.884 1.00 96.81 172 ILE A N 1
ATOM 1347 C CA . ILE A 1 172 ? -3.493 8.666 8.978 1.00 96.81 172 ILE A CA 1
ATOM 1348 C C . ILE A 1 172 ? -2.116 8.231 9.488 1.00 96.81 172 ILE A C 1
ATOM 1350 O O . ILE A 1 172 ? -1.148 8.999 9.384 1.00 96.81 172 ILE A O 1
ATOM 1354 N N . GLU A 1 173 ? -2.002 6.987 9.964 1.00 96.75 173 GLU A N 1
ATOM 1355 C CA . GLU A 1 173 ? -0.687 6.361 10.076 1.00 96.75 173 GLU A CA 1
ATOM 1356 C C . GLU A 1 173 ? -0.123 6.114 8.679 1.00 96.75 173 GLU A C 1
ATOM 1358 O O . GLU A 1 173 ? -0.749 5.462 7.837 1.00 96.75 173 GLU A O 1
ATOM 1363 N N . LEU A 1 174 ? 1.076 6.643 8.454 1.00 97.19 174 LEU A N 1
ATOM 1364 C CA . LEU A 1 174 ? 1.818 6.498 7.216 1.00 97.19 174 LEU A CA 1
ATOM 1365 C C . LEU A 1 174 ? 3.196 5.925 7.517 1.00 97.19 174 LEU A C 1
ATOM 1367 O O . LEU A 1 174 ? 3.876 6.364 8.445 1.00 97.19 174 LEU A O 1
ATOM 1371 N N . ALA A 1 175 ? 3.625 4.990 6.682 1.00 96.81 175 ALA A N 1
ATOM 1372 C CA . ALA A 1 175 ? 5.001 4.550 6.618 1.00 96.81 175 ALA A CA 1
ATOM 1373 C C . ALA A 1 175 ? 5.534 4.615 5.184 1.00 96.81 175 ALA A C 1
ATOM 1375 O O . ALA A 1 175 ? 4.844 4.255 4.232 1.00 96.81 175 ALA A O 1
ATOM 1376 N N . TYR A 1 176 ? 6.786 5.028 5.041 1.00 96.50 176 TYR A N 1
ATOM 1377 C CA . TYR A 1 176 ? 7.537 4.961 3.795 1.00 96.50 176 TYR A CA 1
ATOM 1378 C C . TYR A 1 176 ? 8.339 3.667 3.809 1.00 96.50 176 TYR A C 1
ATOM 1380 O O . TYR A 1 176 ? 9.058 3.406 4.769 1.00 96.50 176 TYR A O 1
ATOM 1388 N N . ALA A 1 177 ? 8.222 2.847 2.772 1.00 95.00 177 ALA A N 1
ATOM 1389 C CA . ALA A 1 177 ? 8.965 1.600 2.675 1.00 95.00 177 ALA A CA 1
ATOM 1390 C C . ALA A 1 177 ? 9.869 1.590 1.441 1.00 95.00 177 ALA A C 1
ATOM 1392 O O . ALA A 1 177 ? 9.468 1.964 0.338 1.00 95.00 177 ALA A O 1
ATOM 1393 N N . GLN A 1 178 ? 11.095 1.112 1.618 1.00 92.81 178 GLN A N 1
ATOM 1394 C CA . GLN A 1 178 ? 12.034 0.855 0.530 1.00 92.81 178 GLN A CA 1
ATOM 1395 C C . GLN A 1 178 ? 12.680 -0.512 0.721 1.00 92.81 178 GLN A C 1
ATOM 1397 O O . GLN A 1 178 ? 12.837 -0.980 1.843 1.00 92.81 178 GLN A O 1
ATOM 1402 N N . LEU A 1 179 ? 13.093 -1.159 -0.364 1.00 90.12 179 LEU A N 1
ATOM 1403 C CA . LEU A 1 179 ? 13.939 -2.350 -0.264 1.00 90.12 179 LEU A CA 1
ATOM 1404 C C . LEU A 1 179 ? 15.322 -1.960 0.266 1.00 90.12 179 LEU A C 1
ATOM 1406 O O . LEU A 1 179 ? 15.863 -0.928 -0.138 1.00 90.12 179 LEU A O 1
ATOM 1410 N N . GLN A 1 180 ? 15.882 -2.774 1.160 1.00 87.38 180 GLN A N 1
ATOM 1411 C CA . GLN A 1 180 ? 17.250 -2.590 1.644 1.00 87.38 180 GLN A CA 1
ATOM 1412 C C . GLN A 1 180 ? 18.253 -2.698 0.487 1.00 87.38 180 GLN A C 1
ATOM 1414 O O . GLN A 1 180 ? 18.164 -3.617 -0.327 1.00 87.38 180 GLN A O 1
ATOM 1419 N N . GLY A 1 181 ? 19.230 -1.785 0.446 1.00 83.06 181 GLY A N 1
ATOM 1420 C CA . GLY A 1 181 ? 20.290 -1.782 -0.567 1.00 83.06 181 GLY A CA 1
ATOM 1421 C C . GLY A 1 181 ? 19.863 -1.185 -1.909 1.00 83.06 181 GLY A C 1
ATOM 1422 O O . GLY A 1 181 ? 20.568 -1.341 -2.904 1.00 83.06 181 GLY A O 1
ATOM 1423 N N . MET A 1 182 ? 18.709 -0.516 -1.951 1.00 81.44 182 MET A N 1
ATOM 1424 C CA . MET A 1 182 ? 18.195 0.168 -3.134 1.00 81.44 182 MET A CA 1
ATOM 1425 C C . MET A 1 182 ? 17.698 1.560 -2.757 1.00 81.44 182 MET A C 1
ATOM 1427 O O . MET A 1 182 ? 16.817 1.6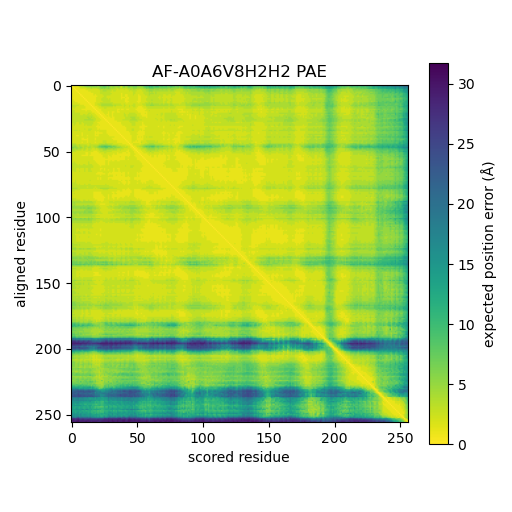97 -1.902 1.00 81.44 182 MET A O 1
ATOM 1431 N N . ALA A 1 183 ? 18.240 2.569 -3.443 1.00 78.75 183 ALA A N 1
ATOM 1432 C CA . ALA A 1 183 ? 17.900 3.979 -3.272 1.00 78.75 183 ALA A CA 1
ATOM 1433 C C . ALA A 1 183 ? 17.894 4.422 -1.793 1.00 78.75 183 ALA A C 1
ATOM 1435 O O . ALA A 1 183 ? 16.939 5.034 -1.305 1.00 78.75 183 ALA A O 1
ATOM 1436 N N . ASP A 1 184 ? 18.941 4.045 -1.049 1.00 84.50 184 ASP A N 1
ATOM 1437 C CA . ASP A 1 184 ? 19.075 4.367 0.376 1.00 84.50 184 ASP A CA 1
ATOM 1438 C C . ASP A 1 184 ? 19.172 5.880 0.609 1.00 84.50 184 ASP A C 1
ATOM 1440 O O . ASP A 1 184 ? 18.697 6.370 1.633 1.00 84.50 184 ASP A O 1
ATOM 1444 N N . GLU A 1 185 ? 19.679 6.626 -0.373 1.00 83.81 185 GLU A N 1
ATOM 1445 C CA . GLU A 1 185 ? 19.695 8.084 -0.390 1.00 83.81 185 GLU A CA 1
ATOM 1446 C C . GLU A 1 185 ? 18.301 8.691 -0.190 1.00 83.81 185 GLU A C 1
ATOM 1448 O O . GLU A 1 185 ? 18.174 9.646 0.565 1.00 83.81 185 GLU A O 1
ATOM 1453 N N . ILE A 1 186 ? 17.239 8.094 -0.744 1.00 85.50 186 ILE A N 1
ATOM 1454 C CA . ILE A 1 186 ? 15.865 8.608 -0.601 1.00 85.50 186 ILE A CA 1
ATOM 1455 C C . ILE A 1 186 ? 15.384 8.473 0.847 1.00 85.50 186 ILE A C 1
ATOM 1457 O O . ILE A 1 186 ? 14.742 9.370 1.391 1.00 85.50 186 ILE A O 1
ATOM 1461 N N . SER A 1 187 ? 15.698 7.347 1.488 1.00 87.00 187 SER A N 1
ATOM 1462 C CA . SER A 1 187 ? 15.367 7.119 2.897 1.0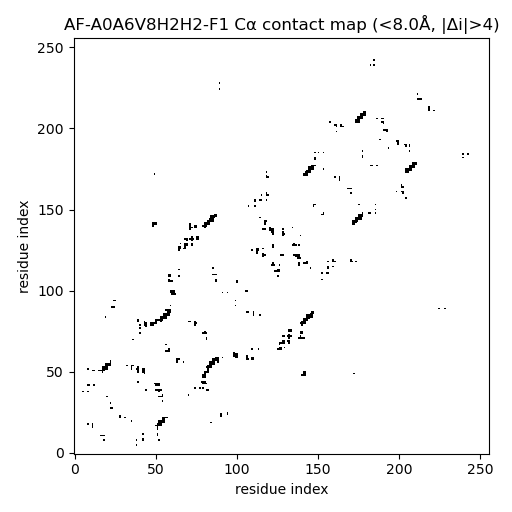0 87.00 187 SER A CA 1
ATOM 1463 C C . SER A 1 187 ? 16.157 8.054 3.812 1.00 87.00 187 SER A C 1
ATOM 1465 O O . SER A 1 187 ? 15.602 8.580 4.773 1.00 87.00 187 SER A O 1
ATOM 1467 N N . CYS A 1 188 ? 17.438 8.280 3.507 1.00 86.19 188 CYS A N 1
ATOM 1468 C CA . CYS A 1 188 ? 18.274 9.232 4.232 1.00 86.19 188 CYS A CA 1
ATOM 1469 C C . CYS A 1 188 ? 17.754 10.665 4.077 1.00 86.19 188 CYS A C 1
ATOM 1471 O O . CYS A 1 188 ? 17.637 11.358 5.082 1.00 86.19 188 CYS A O 1
ATOM 1473 N N . GLU A 1 189 ? 17.391 11.084 2.861 1.00 85.44 189 GLU A N 1
ATOM 1474 C CA . GLU A 1 189 ? 16.795 12.398 2.589 1.00 85.44 189 GLU A CA 1
ATOM 1475 C C . GLU A 1 189 ? 15.486 12.599 3.361 1.00 85.44 189 GLU A C 1
ATOM 1477 O O . GLU A 1 189 ? 15.292 13.651 3.959 1.00 85.44 189 GLU A O 1
ATOM 1482 N N . LEU A 1 190 ? 14.617 11.584 3.430 1.00 85.25 190 LEU A N 1
ATOM 1483 C CA . LEU A 1 190 ? 13.395 11.650 4.240 1.00 85.25 190 LEU A CA 1
ATOM 1484 C C . LEU A 1 190 ? 13.690 11.920 5.723 1.00 85.25 190 LEU A C 1
ATOM 1486 O O . LEU A 1 190 ? 13.007 12.726 6.344 1.00 85.25 190 LEU A O 1
ATOM 1490 N N . ILE A 1 191 ? 14.688 11.243 6.297 1.00 85.94 191 ILE A N 1
ATOM 1491 C CA . ILE A 1 191 ? 15.010 11.352 7.729 1.00 85.94 191 ILE A CA 1
ATOM 1492 C C . ILE A 1 191 ? 15.766 12.651 8.039 1.00 85.94 191 ILE A C 1
ATOM 1494 O O . ILE A 1 191 ? 15.516 13.279 9.064 1.00 85.94 191 ILE A O 1
ATOM 1498 N N . GLN A 1 192 ? 16.710 13.038 7.179 1.00 80.62 192 GLN A N 1
ATOM 1499 C CA . GLN A 1 192 ? 17.539 14.236 7.358 1.00 80.62 192 GLN A CA 1
ATOM 1500 C C . GLN A 1 192 ? 16.792 15.521 6.983 1.00 80.62 192 GLN A C 1
ATOM 1502 O O . GLN A 1 192 ? 17.152 16.595 7.457 1.00 80.62 192 GLN A O 1
ATOM 1507 N N . GLY A 1 193 ? 15.734 15.395 6.184 1.00 70.25 193 GLY A N 1
ATOM 1508 C CA . GLY A 1 193 ? 15.000 16.498 5.593 1.00 70.25 193 GLY A CA 1
ATOM 1509 C C . GLY A 1 193 ? 15.469 16.761 4.171 1.00 70.25 193 GLY A C 1
ATOM 1510 O O . GLY A 1 193 ? 16.666 16.777 3.871 1.00 70.25 193 GLY A O 1
ATOM 1511 N N . PHE A 1 194 ? 14.506 16.994 3.279 1.00 67.62 194 PHE A N 1
ATOM 1512 C CA . PHE A 1 194 ? 14.801 17.631 2.001 1.00 67.62 194 PHE A CA 1
ATOM 1513 C C . PHE A 1 194 ? 15.387 19.016 2.292 1.00 67.62 194 PHE A C 1
ATOM 1515 O O . PHE A 1 194 ? 15.002 19.632 3.278 1.00 67.62 194 PHE A O 1
ATOM 1522 N N . SER A 1 195 ? 16.326 19.467 1.462 1.00 53.94 195 SER A N 1
ATOM 1523 C CA . SER A 1 195 ? 17.350 20.494 1.728 1.00 53.94 195 SER A CA 1
ATOM 1524 C C . SER A 1 195 ? 16.896 21.912 2.156 1.00 53.94 195 SER A C 1
ATOM 1526 O O . SER A 1 195 ? 17.721 22.820 2.136 1.00 53.94 195 SER A O 1
ATOM 1528 N N . ASP A 1 196 ? 15.646 22.106 2.583 1.00 53.88 196 ASP A N 1
ATOM 1529 C CA . ASP A 1 196 ? 15.098 23.319 3.195 1.00 53.88 196 ASP A CA 1
ATOM 1530 C C . ASP A 1 196 ? 14.749 23.090 4.684 1.00 53.88 196 ASP A C 1
ATOM 1532 O O . ASP A 1 196 ? 13.713 22.539 5.079 1.00 53.88 196 ASP A O 1
ATOM 1536 N N . ASP A 1 197 ? 15.676 23.554 5.519 1.00 53.88 197 ASP A N 1
ATOM 1537 C CA . ASP A 1 197 ? 15.951 23.172 6.909 1.00 53.88 197 ASP A CA 1
ATOM 1538 C C . ASP A 1 197 ? 14.990 23.765 7.971 1.00 53.88 197 ASP A C 1
ATOM 1540 O O . ASP A 1 197 ? 15.404 24.379 8.955 1.00 53.88 197 ASP A O 1
ATOM 1544 N N . LYS A 1 198 ? 13.671 23.605 7.787 1.00 52.97 198 LYS A N 1
ATOM 1545 C CA . LYS A 1 198 ? 12.658 23.834 8.853 1.00 52.97 198 LYS A CA 1
ATOM 1546 C C . LYS A 1 198 ? 11.500 22.829 8.873 1.00 52.97 198 LYS A C 1
ATOM 1548 O O . LYS A 1 198 ? 10.681 22.865 9.788 1.00 52.97 198 LYS A O 1
ATOM 1553 N N . THR A 1 199 ? 11.409 21.941 7.886 1.00 54.84 199 THR A N 1
ATOM 1554 C CA . THR A 1 199 ? 10.272 21.016 7.715 1.00 54.84 199 THR A CA 1
ATOM 1555 C C . THR A 1 199 ? 10.385 19.754 8.577 1.00 54.84 199 THR A C 1
ATOM 1557 O O . THR A 1 199 ? 9.381 19.286 9.116 1.00 54.84 199 THR A O 1
ATOM 1560 N N . THR A 1 200 ? 11.601 19.260 8.819 1.00 54.81 200 THR A N 1
ATOM 1561 C CA . THR A 1 200 ? 11.895 18.077 9.654 1.00 54.81 200 THR A CA 1
ATOM 1562 C C . THR A 1 200 ? 11.559 18.248 11.132 1.00 54.81 200 THR A C 1
ATOM 1564 O O . THR A 1 200 ? 11.297 17.265 11.821 1.00 54.81 200 THR A O 1
ATOM 1567 N N . ALA A 1 201 ? 11.513 19.485 11.635 1.00 62.31 201 ALA A N 1
ATOM 1568 C CA . ALA A 1 201 ? 11.052 19.759 12.996 1.00 62.31 201 ALA A CA 1
ATOM 1569 C C . ALA A 1 201 ? 9.532 19.553 13.160 1.00 62.31 201 ALA A C 1
ATOM 1571 O O . ALA A 1 201 ? 9.062 19.354 14.278 1.00 62.31 201 ALA A O 1
ATOM 1572 N N . ILE A 1 202 ? 8.771 19.616 12.060 1.00 74.50 202 ILE A N 1
ATOM 1573 C CA . ILE A 1 202 ? 7.302 19.639 12.062 1.00 74.50 202 ILE A CA 1
ATOM 1574 C C . ILE A 1 202 ? 6.722 18.247 11.763 1.00 74.50 202 ILE A C 1
ATOM 1576 O O . ILE A 1 202 ? 5.707 17.866 12.345 1.00 74.50 202 ILE A O 1
ATOM 1580 N N . GLU A 1 203 ? 7.372 17.467 10.894 1.00 81.50 203 GLU A N 1
ATOM 1581 C CA . GLU A 1 203 ? 6.938 16.116 10.527 1.00 81.50 203 GLU A CA 1
ATOM 1582 C C . GLU A 1 203 ? 8.127 15.146 10.513 1.00 81.50 203 GLU A C 1
ATOM 1584 O O . GLU A 1 203 ? 9.075 15.318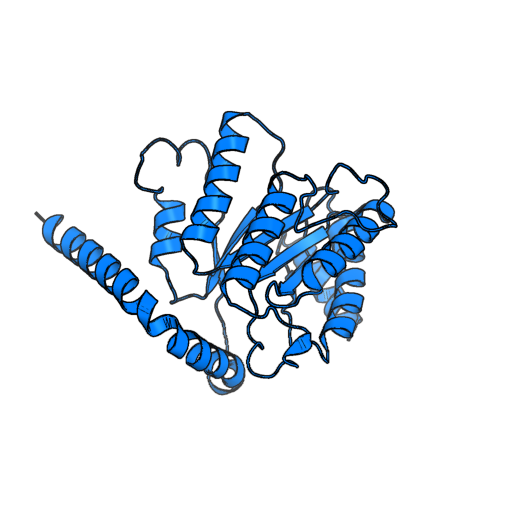 9.749 1.00 81.50 203 GLU A O 1
ATOM 1589 N N . GLN A 1 204 ? 8.044 14.088 11.325 1.00 85.75 204 GLN A N 1
ATOM 1590 C CA . GLN A 1 204 ? 9.034 13.010 11.358 1.00 85.75 204 GLN A CA 1
ATOM 1591 C C . GLN A 1 204 ? 8.517 11.802 10.561 1.00 85.75 204 GLN A C 1
ATOM 1593 O O . GLN A 1 204 ? 7.590 11.124 11.014 1.00 85.75 204 GLN A O 1
ATOM 1598 N N . PRO A 1 205 ? 9.073 11.512 9.371 1.00 89.19 205 PRO A N 1
ATOM 1599 C CA . PRO A 1 205 ? 8.600 10.404 8.555 1.00 89.19 205 PRO A CA 1
ATOM 1600 C C . PRO A 1 205 ? 8.995 9.054 9.161 1.00 89.19 205 PRO A C 1
ATOM 1602 O O . PRO A 1 205 ? 10.146 8.822 9.525 1.00 89.19 205 PRO A O 1
ATOM 1605 N N . ASN A 1 206 ? 8.039 8.126 9.210 1.00 92.62 206 ASN A N 1
ATOM 1606 C CA . ASN A 1 206 ? 8.296 6.747 9.612 1.00 92.62 206 ASN A CA 1
ATOM 1607 C C . ASN A 1 206 ? 8.805 5.941 8.407 1.00 92.62 206 ASN A C 1
ATOM 1609 O O . ASN A 1 206 ? 8.040 5.669 7.479 1.00 92.62 206 ASN A O 1
ATOM 1613 N N . VAL A 1 207 ? 10.092 5.592 8.398 1.00 93.06 207 VAL A N 1
ATOM 1614 C CA . VAL A 1 207 ? 10.769 4.957 7.258 1.00 93.06 207 VAL A CA 1
ATOM 1615 C C . VAL A 1 207 ? 11.184 3.526 7.603 1.00 93.06 207 VAL A C 1
ATOM 1617 O O . VAL A 1 207 ? 11.879 3.295 8.588 1.00 93.06 207 VAL A O 1
ATOM 1620 N N . TYR A 1 208 ? 10.805 2.566 6.758 1.00 92.44 208 TYR A N 1
ATOM 1621 C CA . TYR A 1 208 ? 11.164 1.156 6.885 1.00 92.44 208 TYR A CA 1
ATOM 1622 C C . TYR A 1 208 ? 11.990 0.669 5.705 1.00 92.44 208 TYR A C 1
ATOM 1624 O O . TYR A 1 208 ? 11.742 1.002 4.542 1.00 92.44 208 TYR A O 1
ATOM 1632 N N . LYS A 1 209 ? 12.918 -0.233 6.019 1.00 92.69 209 LYS A N 1
ATOM 1633 C CA . LYS A 1 209 ? 13.632 -1.029 5.032 1.00 92.69 209 LYS A CA 1
ATOM 1634 C C . LYS A 1 209 ? 13.097 -2.451 5.026 1.00 92.69 209 LYS A C 1
ATOM 1636 O O . LYS A 1 209 ? 13.149 -3.146 6.038 1.00 92.69 209 LYS A O 1
ATOM 1641 N N . LEU A 1 210 ? 12.568 -2.874 3.881 1.00 90.44 210 LEU A N 1
ATOM 1642 C CA . LEU A 1 210 ? 12.177 -4.255 3.655 1.00 90.44 210 LEU A CA 1
ATOM 1643 C C . LEU A 1 210 ? 13.435 -5.066 3.354 1.00 90.44 210 LEU A C 1
ATOM 1645 O O . LEU A 1 210 ? 14.147 -4.796 2.383 1.00 90.44 210 LEU A O 1
ATOM 1649 N N . LEU A 1 211 ? 13.680 -6.061 4.197 1.00 90.31 211 LEU A N 1
ATOM 1650 C CA . LEU A 1 211 ? 14.812 -6.965 4.099 1.00 90.31 211 LEU A CA 1
ATOM 1651 C C . LEU A 1 211 ? 14.303 -8.392 3.921 1.00 90.31 211 LEU A C 1
ATOM 1653 O O . LEU A 1 211 ? 13.372 -8.819 4.600 1.00 90.31 211 LEU A O 1
ATOM 1657 N N . THR A 1 212 ? 14.935 -9.129 3.016 1.00 87.19 212 T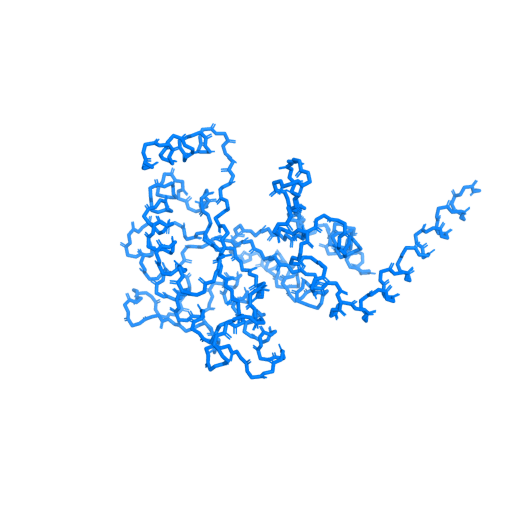HR A N 1
ATOM 1658 C CA . THR A 1 212 ? 14.746 -10.572 2.896 1.00 87.19 212 THR A CA 1
ATOM 1659 C C . THR A 1 212 ? 15.748 -11.302 3.765 1.00 87.19 212 THR A C 1
ATOM 1661 O O . THR A 1 212 ? 16.931 -10.962 3.771 1.00 87.19 212 THR A O 1
ATOM 1664 N N . TRP A 1 213 ? 15.279 -12.324 4.469 1.00 90.38 213 TRP A N 1
ATOM 1665 C CA . TRP A 1 213 ? 16.101 -13.145 5.341 1.00 90.38 213 TRP A CA 1
ATOM 1666 C C . TRP A 1 213 ? 15.855 -14.622 5.039 1.00 90.38 213 TRP A C 1
ATOM 1668 O O . TRP A 1 213 ? 14.707 -15.050 4.949 1.00 90.38 213 TRP A O 1
ATOM 16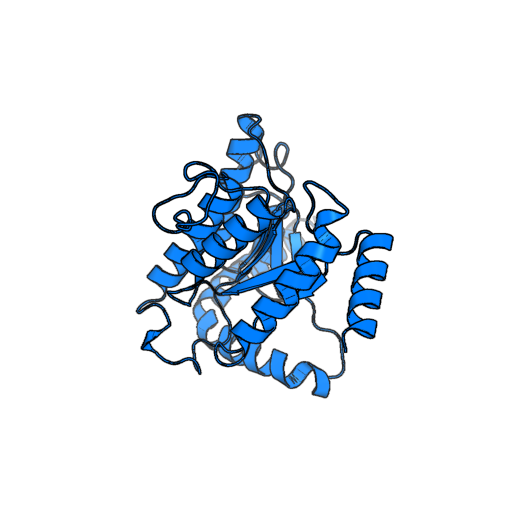78 N N . GLY A 1 214 ? 16.939 -15.373 4.866 1.00 92.44 214 GLY A N 1
ATOM 1679 C CA . GLY A 1 214 ? 16.920 -16.786 4.502 1.00 92.44 214 GLY A CA 1
ATOM 1680 C C . GLY A 1 214 ? 18.198 -17.187 3.771 1.00 92.44 214 GLY A C 1
ATOM 1681 O O . GLY A 1 214 ? 19.080 -16.363 3.515 1.00 92.44 214 GLY A O 1
ATOM 1682 N N . SER A 1 215 ? 18.296 -18.463 3.424 1.00 94.62 215 SER A N 1
ATOM 1683 C CA . SER A 1 215 ? 19.328 -18.968 2.524 1.00 94.62 215 SER A CA 1
ATOM 1684 C C . SER A 1 215 ? 19.189 -18.365 1.122 1.00 94.62 215 SER A C 1
ATOM 1686 O O . SER A 1 215 ? 18.138 -17.849 0.732 1.00 94.62 215 SER A O 1
ATOM 1688 N N . VAL A 1 216 ? 20.254 -18.475 0.322 1.00 90.19 216 VAL A N 1
ATOM 1689 C CA . VAL A 1 216 ? 20.227 -18.058 -1.088 1.00 90.19 216 VAL A CA 1
ATOM 1690 C C . VAL A 1 216 ? 19.101 -18.770 -1.835 1.00 90.19 216 VAL A C 1
ATOM 1692 O O . VAL A 1 216 ? 18.363 -18.114 -2.562 1.00 90.19 216 VAL A O 1
ATOM 1695 N N . GLN A 1 217 ? 18.930 -20.077 -1.603 1.00 92.38 217 GLN A N 1
ATOM 1696 C CA . GLN A 1 217 ? 17.902 -20.890 -2.252 1.00 92.38 217 GLN A CA 1
ATOM 1697 C C . GLN A 1 217 ? 16.486 -20.383 -1.945 1.00 92.38 217 GLN A C 1
ATOM 1699 O O . GLN A 1 217 ? 15.689 -20.219 -2.866 1.00 92.38 217 GLN A O 1
ATOM 1704 N N . GLU A 1 218 ? 16.191 -20.080 -0.679 1.00 90.62 218 GLU A N 1
ATOM 1705 C CA . GLU A 1 218 ? 14.893 -19.532 -0.258 1.00 90.62 218 GLU A CA 1
ATOM 1706 C C . GLU A 1 218 ? 14.645 -18.134 -0.844 1.00 90.62 218 GLU A C 1
ATOM 1708 O O . GLU A 1 218 ? 13.519 -17.788 -1.194 1.00 90.62 218 GLU A O 1
ATOM 1713 N N . CYS A 1 219 ? 15.706 -17.342 -1.018 1.00 90.81 219 CYS A N 1
ATOM 1714 C CA . CYS A 1 219 ? 15.617 -15.984 -1.546 1.00 90.81 219 CYS A CA 1
ATOM 1715 C C . CYS A 1 219 ? 15.683 -15.896 -3.083 1.00 90.81 219 CYS A C 1
ATOM 1717 O O . CYS A 1 219 ? 15.592 -14.790 -3.622 1.00 90.81 219 CYS A O 1
ATOM 1719 N N . MET A 1 220 ? 15.826 -17.007 -3.820 1.00 89.62 220 MET A N 1
ATOM 1720 C CA . MET A 1 220 ? 16.081 -16.966 -5.271 1.00 89.62 220 MET A CA 1
ATOM 1721 C C . MET A 1 220 ? 15.007 -16.214 -6.061 1.00 89.62 220 MET A C 1
ATOM 1723 O O . MET A 1 220 ? 15.341 -15.406 -6.929 1.00 89.62 220 MET A O 1
ATOM 1727 N N . GLY A 1 221 ? 13.726 -16.431 -5.747 1.00 84.44 221 GLY A N 1
ATOM 1728 C CA . GLY A 1 221 ? 12.623 -15.739 -6.424 1.00 84.44 221 GLY A CA 1
ATOM 1729 C C . GLY A 1 221 ? 12.664 -14.222 -6.212 1.00 84.44 221 GLY A C 1
ATOM 1730 O O . GLY A 1 221 ? 12.447 -13.448 -7.146 1.00 84.44 221 GLY A O 1
ATOM 1731 N N . PHE A 1 222 ? 13.023 -13.784 -5.001 1.00 86.25 222 PHE A N 1
ATOM 1732 C CA . PHE A 1 222 ? 13.233 -12.369 -4.706 1.00 86.25 222 PHE A CA 1
ATOM 1733 C C . PHE A 1 222 ? 14.424 -11.805 -5.488 1.00 86.25 222 PHE A C 1
ATOM 1735 O O . PHE A 1 222 ? 14.282 -10.773 -6.145 1.00 86.25 222 PHE A O 1
ATOM 1742 N N . LEU A 1 223 ? 15.572 -12.490 -5.462 1.00 86.31 223 LEU A N 1
ATOM 1743 C CA . LEU A 1 223 ? 16.786 -12.057 -6.159 1.00 86.31 223 LEU A CA 1
ATOM 1744 C C . LEU A 1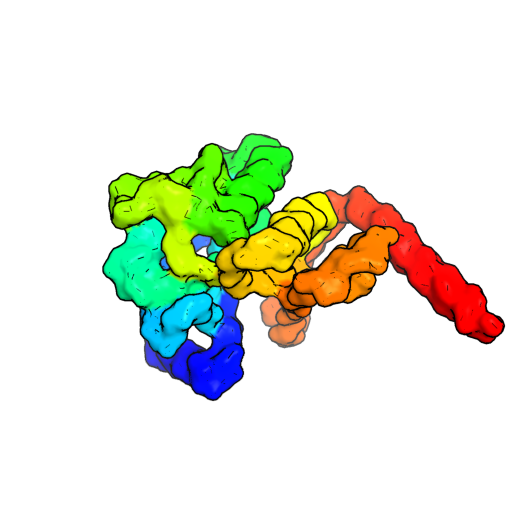 223 ? 16.561 -11.925 -7.671 1.00 86.31 223 LEU A C 1
ATOM 1746 O O . LEU A 1 223 ? 16.990 -10.939 -8.269 1.00 86.31 223 LEU A O 1
ATOM 1750 N N . TYR A 1 224 ? 15.829 -12.862 -8.279 1.00 85.12 224 TYR A N 1
ATOM 1751 C CA . TYR A 1 224 ? 15.478 -12.807 -9.698 1.00 85.12 224 TYR A CA 1
ATOM 1752 C C . TYR A 1 224 ? 14.659 -11.554 -10.043 1.00 85.12 224 TYR A C 1
ATOM 1754 O O . TYR A 1 224 ? 15.016 -10.805 -10.955 1.00 85.12 224 TYR A O 1
ATOM 1762 N N . ARG A 1 225 ? 13.605 -11.261 -9.268 1.00 82.56 225 ARG A N 1
ATOM 1763 C CA . ARG A 1 225 ? 12.792 -10.048 -9.469 1.00 82.56 225 ARG A CA 1
ATOM 1764 C C . ARG A 1 225 ? 13.604 -8.766 -9.275 1.00 82.56 225 ARG A C 1
ATOM 1766 O O . ARG A 1 225 ? 13.407 -7.804 -10.014 1.00 82.56 225 ARG A O 1
ATOM 1773 N N . ARG A 1 226 ? 14.560 -8.756 -8.340 1.00 83.38 226 ARG A N 1
ATOM 1774 C CA . ARG A 1 226 ? 15.481 -7.623 -8.139 1.00 83.38 226 ARG A CA 1
ATOM 1775 C C . ARG A 1 226 ? 16.440 -7.422 -9.303 1.00 83.38 226 ARG A C 1
ATOM 1777 O O . ARG A 1 226 ? 16.676 -6.282 -9.689 1.00 83.38 226 ARG A O 1
ATOM 1784 N N . ALA A 1 227 ? 16.956 -8.497 -9.896 1.00 80.25 227 ALA A N 1
ATOM 1785 C CA . ALA A 1 227 ? 17.791 -8.399 -11.090 1.00 80.25 227 ALA A CA 1
ATOM 1786 C C . ALA A 1 227 ? 17.017 -7.776 -12.268 1.00 80.25 227 ALA A C 1
ATOM 1788 O O . ALA A 1 227 ? 17.530 -6.881 -12.945 1.00 80.25 227 ALA A O 1
ATOM 1789 N N . LEU A 1 228 ? 15.757 -8.186 -12.466 1.00 77.38 228 LEU A N 1
ATOM 1790 C CA . LEU A 1 228 ? 14.883 -7.624 -13.501 1.00 77.38 228 LEU A CA 1
ATOM 1791 C C . LEU A 1 228 ? 14.581 -6.138 -13.276 1.00 77.38 228 LEU A C 1
ATOM 1793 O O . LEU A 1 228 ? 14.658 -5.361 -14.226 1.00 77.38 228 LEU A O 1
ATOM 1797 N N . GLU A 1 229 ? 14.271 -5.744 -12.040 1.00 75.31 229 GLU A N 1
ATOM 1798 C CA . GLU A 1 229 ? 14.006 -4.347 -11.681 1.00 75.31 229 GLU A CA 1
ATOM 1799 C C . GLU A 1 229 ? 15.256 -3.469 -11.837 1.00 75.31 229 GLU A C 1
ATOM 1801 O O . GLU A 1 229 ? 15.195 -2.368 -12.382 1.00 75.31 229 GLU A O 1
ATOM 1806 N N . ASN A 1 230 ? 16.419 -3.963 -11.405 1.00 72.81 230 ASN A N 1
ATOM 1807 C CA . ASN A 1 230 ? 17.667 -3.206 -11.482 1.00 72.81 230 ASN A CA 1
ATOM 1808 C C . ASN A 1 230 ? 18.160 -3.003 -12.917 1.00 72.81 230 ASN A C 1
ATOM 1810 O O . ASN A 1 230 ? 18.841 -2.017 -13.195 1.00 72.81 230 ASN A O 1
ATOM 1814 N N . THR A 1 231 ? 17.772 -3.881 -13.842 1.00 67.44 231 THR A N 1
ATOM 1815 C CA . THR A 1 231 ? 18.054 -3.696 -15.273 1.00 67.44 231 THR A CA 1
ATOM 1816 C C . THR A 1 231 ? 17.324 -2.466 -15.829 1.00 67.44 231 THR A C 1
ATOM 1818 O O . THR A 1 231 ? 17.871 -1.738 -16.650 1.00 67.44 231 THR A O 1
ATOM 1821 N N . GLU A 1 232 ? 16.118 -2.173 -15.338 1.00 60.94 232 GLU A N 1
ATOM 1822 C CA . GLU A 1 232 ? 15.357 -0.964 -15.699 1.00 60.94 232 GLU A CA 1
ATOM 1823 C C . GLU A 1 232 ? 15.813 0.270 -14.902 1.00 60.94 232 GLU A C 1
ATOM 1825 O O . GLU A 1 232 ? 15.612 1.411 -15.314 1.00 60.94 232 GLU A O 1
ATOM 1830 N N . ALA A 1 233 ? 16.493 0.046 -13.777 1.00 58.69 233 ALA A N 1
ATOM 1831 C CA . ALA A 1 233 ? 17.000 1.073 -12.876 1.00 58.69 233 ALA A CA 1
ATOM 1832 C C . ALA A 1 233 ? 18.325 1.718 -13.309 1.00 58.69 233 ALA A C 1
ATOM 1834 O O . ALA A 1 233 ? 18.836 2.554 -12.568 1.00 58.69 233 ALA A O 1
ATOM 1835 N N . VAL A 1 234 ? 18.904 1.357 -14.460 1.00 56.91 234 VAL A N 1
ATOM 1836 C CA . VAL A 1 234 ? 20.244 1.818 -14.889 1.00 56.91 234 VAL A CA 1
ATOM 1837 C C . VAL A 1 234 ? 20.369 3.349 -14.905 1.00 56.91 234 VAL A C 1
ATOM 1839 O O . VAL A 1 234 ? 21.443 3.886 -14.628 1.00 56.91 234 VAL A O 1
ATOM 1842 N N . THR A 1 235 ? 19.271 4.073 -15.137 1.00 55.41 235 THR A N 1
ATOM 1843 C CA . THR A 1 235 ? 19.234 5.539 -15.029 1.00 55.41 235 THR A CA 1
ATOM 1844 C C . THR A 1 235 ? 19.386 6.023 -13.576 1.00 55.41 235 THR A C 1
ATOM 1846 O O . THR A 1 235 ? 20.135 6.969 -13.341 1.00 55.41 235 THR A O 1
ATOM 1849 N N . ARG A 1 236 ? 18.787 5.328 -12.592 1.00 60.19 236 ARG A N 1
ATOM 1850 C CA . ARG A 1 236 ? 18.891 5.636 -11.145 1.00 60.19 236 ARG A CA 1
ATOM 1851 C C . ARG A 1 236 ? 20.314 5.472 -10.614 1.00 60.19 236 ARG A C 1
ATOM 1853 O O . ARG A 1 236 ? 20.731 6.217 -9.734 1.00 60.19 236 ARG A O 1
ATOM 1860 N N . THR A 1 237 ? 21.096 4.556 -11.190 1.00 62.22 237 THR A N 1
ATOM 1861 C CA . THR A 1 237 ? 22.492 4.313 -10.791 1.00 62.22 237 THR A CA 1
ATOM 1862 C C . THR A 1 237 ? 23.346 5.584 -10.839 1.00 62.22 237 THR A C 1
ATOM 1864 O O . THR A 1 237 ? 24.290 5.710 -10.062 1.00 62.22 237 THR A O 1
ATOM 1867 N N . LYS A 1 238 ? 23.034 6.553 -11.715 1.00 68.38 238 LYS A N 1
ATOM 1868 C CA . LYS A 1 238 ? 23.764 7.831 -11.774 1.00 68.38 238 LYS A CA 1
ATOM 1869 C C . LYS A 1 238 ? 23.504 8.718 -10.554 1.00 68.38 238 LYS A C 1
ATOM 1871 O O . LYS A 1 238 ? 24.462 9.300 -10.040 1.00 68.38 238 LYS A O 1
ATOM 1876 N N . ASP A 1 239 ? 22.262 8.787 -10.087 1.00 70.62 239 ASP A N 1
ATOM 1877 C CA . ASP A 1 239 ? 21.867 9.632 -8.957 1.00 70.62 239 ASP A CA 1
ATOM 1878 C C . ASP A 1 239 ? 22.385 9.042 -7.647 1.00 70.62 239 ASP A C 1
ATOM 1880 O O . ASP A 1 239 ? 23.090 9.730 -6.907 1.00 70.62 239 ASP A O 1
ATOM 1884 N N . SER A 1 240 ? 22.187 7.735 -7.430 1.00 73.88 240 SER A N 1
ATOM 1885 C CA . SER A 1 240 ? 22.735 7.037 -6.260 1.00 73.88 240 SER A CA 1
ATOM 1886 C C . SER A 1 240 ? 24.261 7.140 -6.216 1.00 73.88 240 SER A C 1
ATOM 1888 O O . SER A 1 240 ? 24.843 7.413 -5.168 1.00 73.88 240 SER A O 1
ATOM 1890 N N . ARG A 1 241 ? 24.936 7.004 -7.369 1.00 77.19 241 ARG A N 1
ATOM 1891 C CA . ARG A 1 241 ? 26.391 7.191 -7.459 1.00 77.19 241 ARG A CA 1
ATOM 1892 C C . ARG A 1 241 ? 26.793 8.609 -7.059 1.00 77.19 241 ARG A C 1
ATOM 1894 O O . ARG A 1 241 ? 27.740 8.771 -6.296 1.00 77.19 241 ARG A O 1
ATOM 1901 N N . SER A 1 242 ? 26.096 9.625 -7.561 1.00 81.25 242 SER A N 1
ATOM 1902 C CA . SER A 1 242 ? 26.382 11.029 -7.238 1.00 81.25 242 SER A CA 1
ATOM 1903 C C . SER A 1 242 ? 26.184 11.315 -5.746 1.00 81.25 242 SER A C 1
ATOM 1905 O O . SER A 1 242 ? 27.058 11.919 -5.126 1.00 81.25 242 SER A O 1
ATOM 1907 N N . ALA A 1 243 ? 25.107 10.797 -5.148 1.00 79.38 243 ALA A N 1
ATOM 1908 C CA . ALA A 1 243 ? 24.838 10.900 -3.715 1.00 79.38 243 ALA A CA 1
ATOM 1909 C C . ALA A 1 243 ? 25.919 10.201 -2.869 1.00 79.38 243 ALA A C 1
ATOM 1911 O O . ALA A 1 243 ? 26.433 10.782 -1.913 1.00 79.38 243 ALA A O 1
ATOM 1912 N N . MET A 1 244 ? 26.337 8.989 -3.254 1.00 82.62 244 MET A N 1
ATOM 1913 C CA . MET A 1 244 ? 27.426 8.269 -2.584 1.00 82.62 244 MET A CA 1
ATOM 1914 C C . MET A 1 244 ? 28.760 9.015 -2.677 1.00 82.62 244 MET A C 1
ATOM 1916 O O . MET A 1 244 ? 29.481 9.092 -1.684 1.00 82.62 244 MET A O 1
ATOM 1920 N N . TYR A 1 245 ? 29.093 9.585 -3.841 1.00 85.69 245 TYR A N 1
ATOM 1921 C CA . TYR A 1 245 ? 30.295 10.409 -3.990 1.00 85.69 245 TYR A CA 1
ATOM 1922 C C . TYR A 1 245 ? 30.237 11.656 -3.109 1.00 85.69 245 TYR A C 1
ATOM 1924 O O . TYR A 1 245 ? 31.233 11.971 -2.462 1.00 85.69 245 TYR A O 1
ATOM 1932 N N . ALA A 1 246 ? 29.100 12.353 -3.060 1.00 83.94 246 ALA A N 1
ATOM 1933 C CA . ALA A 1 246 ? 28.926 13.527 -2.209 1.00 83.94 246 ALA A CA 1
ATOM 1934 C C . ALA A 1 246 ? 29.094 13.177 -0.720 1.00 83.94 246 ALA A C 1
ATOM 1936 O O . ALA A 1 246 ? 29.810 13.873 -0.000 1.00 83.94 246 ALA A O 1
ATOM 1937 N N . GLU A 1 247 ? 28.512 12.063 -0.268 1.00 84.75 247 GLU A N 1
ATOM 1938 C CA . GLU A 1 247 ? 28.660 11.580 1.109 1.00 84.75 247 GLU A CA 1
ATOM 1939 C C . GLU A 1 247 ? 30.102 11.147 1.420 1.00 84.75 247 GLU A C 1
ATOM 1941 O O . GLU A 1 247 ? 30.625 11.465 2.490 1.00 84.75 247 GLU A O 1
ATOM 1946 N N . LEU A 1 248 ? 30.781 10.473 0.485 1.00 87.88 248 LEU A N 1
ATOM 1947 C CA . LEU A 1 248 ? 32.194 10.117 0.624 1.00 87.88 248 LEU A CA 1
ATOM 1948 C C . LEU A 1 248 ? 33.063 11.373 0.762 1.00 87.88 248 LEU A C 1
ATOM 1950 O O . LEU A 1 248 ? 33.855 11.469 1.699 1.00 87.88 248 LEU A O 1
ATOM 1954 N N . TRP A 1 249 ? 32.873 12.354 -0.123 1.00 88.69 249 TRP A N 1
ATOM 1955 C CA . TRP A 1 249 ? 33.564 13.639 -0.056 1.00 88.69 249 TRP A CA 1
ATOM 1956 C C . TRP A 1 249 ? 33.311 14.345 1.271 1.00 88.69 249 TRP A C 1
ATOM 1958 O O . TRP A 1 249 ? 34.266 14.766 1.915 1.00 88.69 249 TRP A O 1
ATOM 1968 N N . ARG A 1 250 ? 32.055 14.406 1.728 1.00 86.25 250 ARG A N 1
ATOM 1969 C CA . ARG A 1 250 ? 31.688 14.994 3.023 1.00 86.25 250 ARG A CA 1
ATOM 1970 C C . ARG A 1 250 ? 32.415 14.324 4.193 1.00 86.25 250 ARG A C 1
ATOM 1972 O O . ARG A 1 250 ? 32.786 15.010 5.141 1.00 86.25 250 ARG A O 1
ATOM 1979 N N . ARG A 1 251 ? 32.598 12.998 4.168 1.00 88.12 251 ARG A N 1
ATOM 1980 C CA . ARG A 1 251 ? 33.333 12.260 5.215 1.00 88.12 251 ARG A CA 1
ATOM 1981 C C . ARG A 1 251 ? 34.831 12.541 5.182 1.00 88.12 251 ARG A C 1
ATOM 1983 O O . ARG A 1 251 ? 35.424 12.678 6.245 1.00 88.12 251 ARG A O 1
ATOM 1990 N N . ILE A 1 252 ? 35.412 12.655 3.989 1.00 90.06 252 ILE A N 1
ATOM 1991 C CA . ILE A 1 252 ? 36.832 12.982 3.808 1.00 90.06 252 ILE A CA 1
ATOM 1992 C C . ILE A 1 252 ? 37.114 14.421 4.260 1.00 90.06 252 ILE A C 1
ATOM 1994 O O . ILE A 1 252 ? 38.111 14.670 4.927 1.00 90.06 252 ILE A O 1
ATOM 1998 N N . THR A 1 253 ? 36.230 15.372 3.948 1.00 86.56 253 THR A N 1
ATOM 1999 C CA . THR A 1 253 ? 36.447 16.795 4.257 1.00 86.56 253 THR A CA 1
ATOM 2000 C C . THR A 1 253 ? 36.075 17.194 5.686 1.00 86.56 253 THR A C 1
ATOM 2002 O O 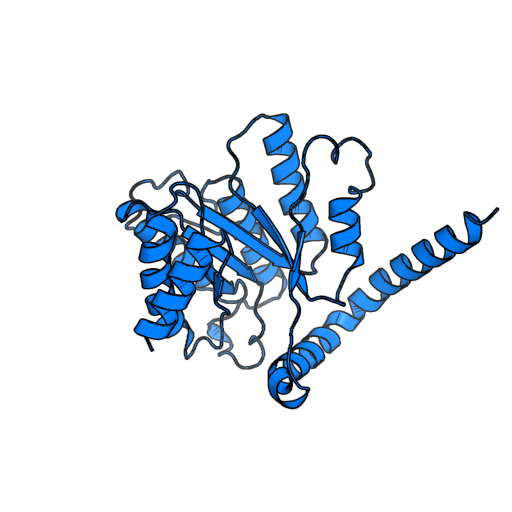. THR A 1 253 ? 36.598 18.191 6.169 1.00 86.56 253 THR A O 1
ATOM 2005 N N . ARG A 1 254 ? 35.228 16.428 6.394 1.00 64.75 254 ARG A N 1
ATOM 2006 C CA . ARG A 1 254 ? 34.914 16.633 7.828 1.00 64.75 254 ARG A CA 1
ATOM 2007 C C . ARG A 1 254 ? 35.891 15.956 8.805 1.00 64.75 254 ARG A C 1
ATOM 2009 O O . ARG A 1 254 ? 35.651 16.015 10.006 1.00 64.75 254 ARG A O 1
ATOM 2016 N N . GLN A 1 255 ? 36.953 15.301 8.327 1.00 51.47 255 GLN A N 1
ATOM 2017 C CA . GLN A 1 255 ? 38.017 14.746 9.182 1.00 51.47 255 GLN A CA 1
ATOM 2018 C C . GLN A 1 255 ? 39.172 15.728 9.481 1.00 51.47 255 GLN A C 1
ATOM 2020 O O . GLN A 1 255 ? 40.170 15.302 10.055 1.00 51.47 255 GLN A O 1
ATOM 2025 N N . ASN A 1 256 ? 39.018 17.022 9.166 1.00 40.38 256 ASN A N 1
ATOM 2026 C CA . ASN A 1 256 ? 39.895 18.106 9.633 1.00 40.38 256 ASN A CA 1
ATOM 2027 C C . ASN A 1 256 ? 39.126 19.087 10.517 1.00 40.38 256 ASN A C 1
ATOM 2029 O O . ASN A 1 256 ? 38.017 19.490 10.095 1.00 40.38 256 ASN A O 1
#

Radius of gyration: 19.03 Å; Cα contacts (8 Å, |Δi|>4): 367; chains: 1; bounding box: 61×47×43 Å

Foldseek 3Di:
DVVVVVVVLVVLLVVVAAAEDDADAPVCRVVVLVVQLVSQLVRFQVPAQDTRYEYEFALQFPCRLVSVLVSQQVCVVSPGAYHYEYDNDLCCVPHDVVRGDPDVVSSVVLLLQVLVCQFLQAADPNRFHHPNHPDRGGRHHYAYEYEDLDLVSLVSNLVSVLVCLVVVHDGHHYAYEYEPPGNVVSVVCLQVDPPPPPSNVRDHHHYDYDYDDDDCVVCVVVVVSVVVVVVVCPVVCVVVVVVVVVVVVVVVVVVD